Protein AF-A0A7S1D0R0-F1 (afdb_monomer_lite)

Sequence (276 aa):
SAYINHGSGDKTNVVLQWSTKLDSEHESWSNMTVQAILSHPFPGLVMELKAIKDIQPGEEIFLDYGPDWEHAWAHHLKSWETPPQAKKYASAAEWNAMQLEKLLTEEEQEEVPYPENVYLGIIYCHNPEDPTLTTEFKDGRVHYHHEWQPEFEQHHGARRPVYILDRQEGENCTDDDTSSCYYYTVQVDNHQSTRGWEVDYIHPTEVVTLTGVPRSALRFVDSLYTTDMHLPDVFRSEMHVPLDMYPRKWLDMVPLSESLSAYGNDDTRGIHGDEL

Secondary structure (DSSP, 8-state):
---PEE--GGG--EEEEE-SSSTTSHHHHHHS-HHHHHT-SS----EEEEESS---TTPPPEE---HHHHHHHHHHHHH----GGGGT---HHHHHHTT-SSPPPHHHHHHSPPPTTEEEEEE----TT-TT-EEEEETTEEEEEEE--THHHHS-PPEEEEEEEEEEE-TT--TT-GGGSEEEEEEE---TT--TTSTTPPPTTEEEEEEEEEGGG-EEEEPTT-SGGGSTTS-----PPPGGGS-TTTS----HHHHHHHSS------------

Organism: Cyclophora tenuis (NCBI:txid216820)

pLDDT: mean 86.23, std 14.81, range [37.5, 98.44]

Structure (mmCIF, N/CA/C/O backbone):
data_AF-A0A7S1D0R0-F1
#
_entry.id   AF-A0A7S1D0R0-F1
#
loop_
_atom_site.group_PDB
_atom_site.id
_atom_site.type_symbol
_atom_site.label_atom_id
_atom_site.label_alt_id
_atom_site.label_comp_id
_atom_site.label_asym_id
_atom_site.label_entity_id
_atom_site.label_seq_id
_atom_site.pdbx_PDB_ins_code
_atom_site.Cartn_x
_atom_site.Cartn_y
_atom_site.Cartn_z
_atom_site.occupancy
_atom_site.B_iso_or_equiv
_atom_site.auth_seq_id
_atom_site.auth_comp_id
_atom_site.auth_asym_id
_atom_site.auth_atom_id
_atom_site.pdbx_PDB_model_num
ATOM 1 N N . SER A 1 1 ? 4.517 2.451 -11.105 1.00 39.53 1 SER A N 1
ATOM 2 C CA . SER A 1 1 ? 4.717 1.076 -11.587 1.00 39.53 1 SER A CA 1
ATOM 3 C C . SER A 1 1 ? 4.891 1.122 -13.095 1.00 39.53 1 SER A C 1
ATOM 5 O O . SER A 1 1 ? 4.046 1.705 -13.768 1.00 39.53 1 SER A O 1
ATOM 7 N N . ALA A 1 2 ? 6.005 0.599 -13.609 1.00 58.12 2 ALA A N 1
ATOM 8 C CA . ALA A 1 2 ? 6.196 0.390 -15.039 1.00 58.12 2 ALA A CA 1
ATOM 9 C C . ALA A 1 2 ? 5.663 -1.011 -15.375 1.00 58.12 2 ALA A C 1
ATOM 11 O O . ALA A 1 2 ? 6.373 -1.996 -15.232 1.00 58.12 2 ALA A O 1
ATOM 12 N N . TYR A 1 3 ? 4.385 -1.088 -15.749 1.00 81.75 3 TYR A N 1
ATOM 13 C CA . TYR A 1 3 ? 3.652 -2.329 -16.052 1.00 81.75 3 TYR A CA 1
ATOM 14 C C . TYR A 1 3 ? 3.920 -2.873 -17.466 1.00 81.75 3 TYR A C 1
ATOM 16 O O . TYR A 1 3 ? 3.044 -3.484 -18.072 1.00 81.75 3 TYR A O 1
ATOM 24 N N . ILE A 1 4 ? 5.079 -2.574 -18.047 1.00 91.38 4 ILE A N 1
ATOM 25 C CA . ILE A 1 4 ? 5.391 -3.022 -19.406 1.00 91.38 4 ILE A CA 1
ATOM 26 C C . ILE A 1 4 ? 6.012 -4.397 -19.298 1.00 91.38 4 ILE A C 1
ATOM 28 O O . ILE A 1 4 ? 6.797 -4.649 -18.389 1.00 91.38 4 ILE A O 1
ATOM 32 N N . ASN A 1 5 ? 5.627 -5.292 -20.195 1.00 93.56 5 ASN A N 1
ATOM 33 C CA . ASN A 1 5 ? 6.144 -6.645 -20.197 1.00 93.56 5 ASN A CA 1
ATOM 34 C C . ASN A 1 5 ? 7.300 -6.780 -21.180 1.00 93.56 5 ASN A C 1
ATOM 36 O O . ASN A 1 5 ? 7.389 -6.073 -22.191 1.00 93.56 5 ASN A O 1
ATOM 40 N N . HIS A 1 6 ? 8.179 -7.730 -20.872 1.00 93.81 6 HIS A N 1
ATOM 41 C CA . HIS A 1 6 ? 9.221 -8.143 -21.789 1.00 93.81 6 HIS A CA 1
ATOM 42 C C . HIS A 1 6 ? 8.603 -8.765 -23.047 1.00 93.81 6 HIS A C 1
ATOM 44 O O . HIS A 1 6 ? 7.759 -9.661 -22.963 1.00 93.81 6 HIS A O 1
ATOM 50 N N . GLY A 1 7 ? 9.076 -8.351 -24.216 1.00 93.88 7 GLY A N 1
ATOM 51 C CA . GLY A 1 7 ? 8.909 -9.116 -25.442 1.00 93.88 7 GLY A CA 1
ATOM 52 C C . GLY A 1 7 ? 10.099 -8.902 -26.358 1.00 93.88 7 GLY A C 1
ATOM 53 O O . GLY A 1 7 ? 10.516 -7.763 -26.548 1.00 93.88 7 GLY A O 1
ATOM 54 N N . SER A 1 8 ? 10.613 -9.987 -26.929 1.00 91.62 8 SER A N 1
ATOM 55 C CA . SER A 1 8 ? 11.737 -9.985 -27.862 1.00 91.62 8 SER A CA 1
ATOM 56 C C . SER A 1 8 ? 11.306 -10.282 -29.300 1.00 91.62 8 SER A C 1
ATOM 58 O O . SER A 1 8 ? 10.221 -10.823 -29.569 1.00 91.62 8 SER A O 1
ATOM 60 N N . GLY A 1 9 ? 12.165 -9.897 -30.247 1.00 92.62 9 GLY A N 1
ATOM 61 C CA . GLY A 1 9 ? 11.957 -10.115 -31.677 1.00 92.62 9 GLY A CA 1
ATOM 62 C C . GLY A 1 9 ? 10.654 -9.493 -32.183 1.00 92.62 9 GLY A C 1
ATOM 63 O O . GLY A 1 9 ? 10.379 -8.316 -31.963 1.00 92.62 9 GLY A O 1
ATOM 64 N N . ASP A 1 10 ? 9.821 -10.292 -32.851 1.00 93.81 10 ASP A N 1
ATOM 65 C CA . ASP A 1 10 ? 8.582 -9.805 -33.473 1.00 93.81 10 ASP A CA 1
ATOM 66 C C . ASP A 1 10 ? 7.523 -9.338 -32.461 1.00 93.81 10 ASP A C 1
ATOM 68 O O . ASP A 1 10 ? 6.591 -8.617 -32.834 1.00 93.81 10 ASP A O 1
ATOM 72 N N . LYS A 1 11 ? 7.642 -9.724 -31.182 1.00 95.94 11 LYS A N 1
ATOM 73 C CA . LYS A 1 11 ? 6.708 -9.279 -30.139 1.00 95.94 11 LYS A CA 1
ATOM 74 C C . LYS A 1 11 ? 6.954 -7.835 -29.726 1.00 95.94 11 LYS A C 1
ATOM 76 O O . LYS A 1 11 ? 5.987 -7.134 -29.444 1.00 95.94 11 LYS A O 1
ATOM 81 N N . THR A 1 12 ? 8.204 -7.376 -29.744 1.00 96.81 12 THR A N 1
ATOM 82 C CA . THR A 1 12 ? 8.563 -6.006 -29.376 1.00 96.81 12 THR A CA 1
ATOM 83 C C . THR A 1 12 ? 7.821 -5.007 -30.262 1.00 96.81 12 THR A C 1
ATOM 85 O O . THR A 1 12 ? 7.802 -5.125 -31.492 1.00 96.81 12 THR A O 1
ATOM 88 N N . ASN A 1 13 ? 7.170 -4.024 -29.645 1.00 97.62 13 ASN A N 1
ATOM 89 C CA . ASN A 1 13 ? 6.441 -2.977 -30.364 1.00 97.62 13 ASN A CA 1
ATOM 90 C C . ASN A 1 13 ? 6.783 -1.559 -29.899 1.00 97.62 13 ASN A C 1
ATOM 92 O O . ASN A 1 13 ? 6.431 -0.594 -30.583 1.00 97.62 13 ASN A O 1
ATOM 96 N N . VAL A 1 14 ? 7.578 -1.435 -28.835 1.00 96.50 14 VAL A N 1
ATOM 97 C CA . VAL A 1 14 ? 8.170 -0.176 -28.382 1.00 96.50 14 VAL A CA 1
ATOM 98 C C . VAL A 1 14 ? 9.664 -0.321 -28.101 1.00 96.50 14 VAL A C 1
ATOM 100 O O . VAL A 1 14 ? 10.165 -1.413 -27.849 1.00 96.50 14 VAL A O 1
ATOM 103 N N . VAL A 1 15 ? 10.369 0.807 -28.107 1.00 94.56 15 VAL A N 1
ATOM 104 C CA . VAL A 1 15 ? 11.751 0.932 -27.635 1.00 94.56 15 VAL A CA 1
ATOM 105 C C . VAL A 1 15 ? 11.845 2.059 -26.611 1.00 94.56 15 VAL A C 1
ATOM 107 O O . VAL A 1 15 ? 11.085 3.030 -26.682 1.00 94.56 15 VAL A O 1
ATOM 110 N N . LEU A 1 16 ? 12.775 1.941 -25.666 1.00 93.12 16 LEU A N 1
ATOM 111 C CA . LEU A 1 16 ? 13.123 3.021 -24.750 1.00 93.12 16 LEU A CA 1
ATOM 112 C C . LEU A 1 16 ? 14.074 3.999 -25.450 1.00 93.12 16 LEU A C 1
ATOM 114 O O . LEU A 1 16 ? 15.025 3.584 -26.107 1.00 93.12 16 LEU A O 1
ATOM 118 N N . GLN A 1 17 ? 13.839 5.298 -25.311 1.00 91.31 17 GLN A N 1
ATOM 119 C CA . GLN A 1 17 ? 14.749 6.332 -25.802 1.00 91.31 17 GLN A CA 1
ATOM 120 C C . GLN A 1 17 ? 14.750 7.538 -24.865 1.00 91.31 17 GLN A C 1
ATOM 122 O O . GLN A 1 17 ? 13.814 7.734 -24.091 1.00 91.31 17 GLN A O 1
ATOM 127 N N . TRP A 1 18 ? 15.770 8.386 -24.957 1.00 89.50 18 TRP A N 1
ATOM 128 C CA . TRP A 1 18 ? 15.707 9.705 -24.338 1.00 89.50 18 TRP A CA 1
ATOM 129 C C . TRP A 1 18 ? 14.668 10.584 -25.040 1.00 89.50 18 TRP A C 1
ATOM 131 O O . TRP A 1 18 ? 14.581 10.594 -26.270 1.00 89.50 18 TRP A O 1
ATOM 141 N N . SER A 1 19 ? 13.872 11.316 -24.263 1.00 88.06 19 SER A N 1
ATOM 142 C CA . SER A 1 19 ? 12.825 12.175 -24.804 1.00 88.06 19 SER A CA 1
ATOM 143 C C . SER A 1 19 ? 13.422 13.375 -25.528 1.00 88.06 19 SER A C 1
ATOM 145 O O . SER A 1 19 ? 14.212 14.129 -24.967 1.00 88.06 19 SER A O 1
ATOM 147 N N . THR A 1 20 ? 12.969 13.594 -26.761 1.00 82.75 20 THR A N 1
ATOM 148 C CA . THR A 1 20 ? 13.306 14.779 -27.565 1.00 82.75 20 THR A CA 1
ATOM 149 C C . THR A 1 20 ? 12.222 15.856 -27.480 1.00 82.75 20 THR A C 1
ATOM 151 O O . THR A 1 20 ? 12.232 16.807 -28.246 1.00 82.75 20 THR A O 1
ATOM 154 N N . LYS A 1 21 ? 11.192 15.679 -26.640 1.00 76.50 21 LYS A N 1
ATOM 155 C CA . LYS A 1 21 ? 10.030 16.590 -26.589 1.00 76.50 21 LYS A CA 1
ATOM 156 C C . LYS A 1 21 ? 10.114 17.628 -25.483 1.00 76.50 21 LYS A C 1
ATOM 158 O O . LYS A 1 21 ? 9.407 18.629 -25.542 1.00 76.50 21 LYS A O 1
ATOM 163 N N . LEU A 1 22 ? 10.993 17.429 -24.506 1.00 67.75 22 LEU A N 1
ATOM 164 C CA . LEU A 1 22 ? 11.303 18.425 -23.474 1.00 67.75 22 LEU A CA 1
ATOM 165 C C . LEU A 1 22 ? 12.360 19.430 -23.981 1.00 67.75 22 LEU A C 1
ATOM 167 O O . LEU A 1 22 ? 13.214 19.911 -23.239 1.00 67.75 22 LEU A O 1
ATOM 171 N N . ASP A 1 23 ? 12.304 19.710 -25.285 1.00 53.97 23 ASP A N 1
ATOM 172 C CA . ASP A 1 23 ? 13.343 20.346 -26.085 1.00 53.97 23 ASP A CA 1
ATOM 173 C C . ASP A 1 23 ? 13.424 21.859 -25.840 1.00 53.97 23 ASP A C 1
ATOM 175 O O . ASP A 1 23 ? 12.782 22.688 -26.484 1.00 53.97 23 ASP A O 1
ATOM 179 N N . SER A 1 24 ? 14.294 22.201 -24.899 1.00 52.69 24 SER A N 1
ATOM 180 C CA . SER A 1 24 ? 15.306 23.250 -25.085 1.00 52.69 24 SER A CA 1
ATOM 181 C C . SER A 1 24 ? 16.619 22.918 -24.372 1.00 52.69 24 SER A C 1
ATOM 183 O O . SER A 1 24 ? 17.629 23.576 -24.613 1.00 52.69 24 SER A O 1
ATOM 185 N N . GLU A 1 25 ? 16.627 21.898 -23.505 1.00 56.97 25 GLU A N 1
ATOM 186 C CA . GLU A 1 25 ? 17.799 21.543 -22.710 1.00 56.97 25 GLU A CA 1
ATOM 187 C C . GLU A 1 25 ? 18.338 20.123 -22.967 1.00 56.97 25 GLU A C 1
ATOM 189 O O . GLU A 1 25 ? 19.496 19.878 -22.678 1.00 56.97 25 GLU A O 1
ATOM 194 N N . HIS A 1 26 ? 17.623 19.176 -23.584 1.00 58.81 26 HIS A N 1
ATOM 195 C CA . HIS A 1 26 ? 18.132 17.793 -23.687 1.00 58.81 26 HIS A CA 1
ATOM 196 C C . HIS A 1 26 ? 19.504 17.672 -24.400 1.00 58.81 26 HIS A C 1
ATOM 198 O O . HIS A 1 26 ? 20.416 16.984 -23.922 1.00 58.81 26 HIS A O 1
ATOM 204 N N . GLU A 1 27 ? 19.708 18.401 -25.506 1.00 61.34 27 GLU A N 1
ATOM 205 C CA . GLU A 1 27 ? 21.028 18.491 -26.151 1.00 61.34 27 GLU A CA 1
ATOM 206 C C . GLU A 1 27 ? 22.091 19.113 -25.231 1.00 61.34 27 GLU A C 1
ATOM 208 O O . GLU A 1 27 ? 23.254 18.705 -25.274 1.00 61.34 27 GLU A O 1
ATOM 213 N N . SER A 1 28 ? 21.722 20.065 -24.369 1.00 73.50 28 SER A N 1
ATOM 214 C CA . SER A 1 28 ? 22.658 20.647 -23.406 1.00 73.50 28 SER A CA 1
ATOM 215 C C . SER A 1 28 ? 23.012 19.644 -22.303 1.00 73.50 28 SER A C 1
ATOM 217 O O . SER A 1 28 ? 24.193 19.499 -21.993 1.00 73.50 28 SER A O 1
ATOM 219 N N . TRP A 1 29 ? 22.045 18.864 -21.806 1.00 83.06 29 TRP A N 1
ATOM 220 C CA . TRP A 1 29 ? 22.243 17.867 -20.747 1.00 83.06 29 TRP A CA 1
ATOM 221 C C . TRP A 1 29 ? 23.094 16.684 -21.210 1.00 83.06 29 TRP A C 1
ATOM 223 O O . TRP A 1 29 ? 24.064 16.333 -20.542 1.00 83.06 29 TRP A O 1
ATOM 233 N N . SER A 1 30 ? 22.821 16.122 -22.394 1.00 81.94 30 SER A N 1
ATOM 234 C CA . SER A 1 30 ? 23.640 15.051 -23.000 1.00 81.94 30 SER A CA 1
ATOM 235 C C . SER A 1 30 ? 25.118 15.439 -23.187 1.00 81.94 30 SER A C 1
ATOM 237 O O . SER A 1 30 ? 26.005 14.585 -23.251 1.00 81.94 30 SER A O 1
ATOM 239 N N . ASN A 1 31 ? 25.401 16.744 -23.233 1.00 85.06 31 ASN A N 1
ATOM 240 C CA . ASN A 1 31 ? 26.739 17.303 -23.364 1.00 85.06 31 ASN A CA 1
ATOM 241 C C . ASN A 1 31 ? 27.428 17.634 -22.034 1.00 85.06 31 ASN A C 1
ATOM 243 O O . ASN A 1 31 ? 28.648 17.862 -22.046 1.00 85.06 31 ASN A O 1
ATOM 247 N N . MET A 1 32 ? 26.683 17.657 -20.927 1.00 87.62 32 MET A N 1
ATOM 248 C CA . MET A 1 32 ? 27.191 17.879 -19.575 1.00 87.62 32 MET A CA 1
ATOM 249 C C . MET A 1 32 ? 27.925 16.646 -19.041 1.00 87.62 32 MET A C 1
ATOM 251 O O . MET A 1 32 ? 27.717 15.518 -19.487 1.00 87.62 32 MET A O 1
ATOM 255 N N . THR A 1 33 ? 28.799 16.864 -18.060 1.00 87.06 33 THR A N 1
ATOM 256 C CA . THR A 1 33 ? 29.375 15.781 -17.256 1.00 87.06 33 THR A CA 1
ATOM 257 C C . THR A 1 33 ? 28.355 15.288 -16.229 1.00 87.06 33 THR A C 1
ATOM 259 O O . THR A 1 33 ? 27.465 16.040 -15.829 1.00 87.06 33 THR A O 1
ATOM 262 N N . VAL A 1 34 ? 28.524 14.059 -15.732 1.00 85.81 34 VAL A N 1
ATOM 263 C CA . VAL A 1 34 ? 27.676 13.501 -14.662 1.00 85.81 34 VAL A CA 1
ATOM 264 C C . VAL A 1 34 ? 27.631 14.434 -13.443 1.00 85.81 34 VAL A C 1
ATOM 266 O O . VAL A 1 34 ? 26.557 14.725 -12.928 1.00 85.81 34 VAL A O 1
ATOM 269 N N . GLN A 1 35 ? 28.774 15.001 -13.036 1.00 86.62 35 GLN A N 1
ATOM 270 C CA . GLN A 1 35 ? 28.838 15.941 -11.910 1.00 86.62 35 GLN A CA 1
ATOM 271 C C . GLN A 1 35 ? 27.995 17.204 -12.136 1.00 86.62 35 GLN A C 1
ATOM 273 O O . GLN A 1 35 ? 27.352 17.692 -11.206 1.00 86.62 35 GLN A O 1
ATOM 278 N N . ALA A 1 36 ? 28.000 17.743 -13.358 1.00 87.50 36 ALA A N 1
ATOM 279 C CA . ALA A 1 36 ? 27.196 18.909 -13.695 1.00 87.50 36 ALA A CA 1
ATOM 280 C C . ALA A 1 36 ? 25.701 18.569 -13.642 1.00 87.50 36 ALA A C 1
ATOM 282 O O . ALA A 1 36 ? 24.949 19.317 -13.027 1.00 87.50 36 ALA A O 1
ATOM 283 N N . ILE A 1 37 ? 25.291 17.417 -14.183 1.00 86.56 37 ILE A N 1
ATOM 284 C CA . ILE A 1 37 ? 23.904 16.920 -14.130 1.00 86.56 37 ILE A CA 1
ATOM 285 C C . ILE A 1 37 ? 23.433 16.769 -12.679 1.00 86.56 37 ILE A C 1
ATOM 287 O O . ILE A 1 37 ? 22.391 17.304 -12.319 1.00 86.56 37 ILE A O 1
ATOM 291 N N . LEU A 1 38 ? 24.229 16.123 -11.820 1.00 85.25 38 LEU A N 1
ATOM 292 C CA . LEU A 1 38 ? 23.898 15.919 -10.401 1.00 85.25 38 LEU A CA 1
ATOM 293 C C . LEU A 1 38 ? 23.827 17.222 -9.590 1.00 85.25 38 LEU A C 1
ATOM 295 O O . LEU A 1 38 ? 23.245 17.242 -8.509 1.00 85.25 38 LEU A O 1
ATOM 299 N N . SER A 1 39 ? 24.427 18.300 -10.096 1.00 88.00 39 SER A N 1
ATOM 300 C CA . SER A 1 39 ? 24.409 19.617 -9.455 1.00 88.00 39 SER A CA 1
ATOM 301 C C . SER A 1 39 ? 23.249 20.498 -9.939 1.00 88.00 39 SER A C 1
ATOM 303 O O . SER A 1 39 ? 23.099 21.617 -9.444 1.00 88.00 39 SER A O 1
ATOM 305 N N . HIS A 1 40 ? 22.436 20.034 -10.898 1.00 85.25 40 HIS A N 1
ATOM 306 C CA . HIS A 1 40 ? 21.251 20.771 -11.336 1.00 85.25 40 HIS A CA 1
ATOM 307 C C . HIS A 1 40 ? 20.110 20.624 -10.317 1.00 85.25 40 HIS A C 1
ATOM 309 O O . HIS A 1 40 ? 19.845 19.522 -9.837 1.00 85.25 40 HIS A O 1
ATOM 315 N N . PRO A 1 41 ? 19.396 21.717 -9.989 1.00 85.31 41 PRO A N 1
ATOM 316 C CA . PRO A 1 41 ? 18.359 21.696 -8.959 1.00 85.31 41 PRO A CA 1
ATOM 317 C C . PRO A 1 41 ? 17.024 21.087 -9.422 1.00 85.31 41 PRO A C 1
ATOM 319 O O . PRO A 1 41 ? 16.108 20.953 -8.614 1.00 85.31 41 PRO A O 1
ATOM 322 N N . PHE A 1 42 ? 16.885 20.742 -10.703 1.00 82.50 42 PHE A N 1
ATOM 323 C CA . PHE A 1 42 ? 15.664 20.191 -11.295 1.00 82.50 42 PHE A CA 1
ATOM 324 C C . PHE A 1 42 ? 15.987 19.012 -12.223 1.00 82.50 42 PHE A C 1
ATOM 326 O O . PHE A 1 42 ? 17.090 18.957 -12.756 1.00 82.50 42 PHE A O 1
ATOM 333 N N . PRO A 1 43 ? 15.056 18.065 -12.434 1.00 79.06 43 PRO A N 1
ATOM 334 C CA . PRO A 1 43 ? 15.244 16.977 -13.390 1.00 79.06 43 PRO A CA 1
ATOM 335 C C . PRO A 1 43 ? 15.144 17.491 -14.834 1.00 79.06 43 PRO A C 1
ATOM 337 O O . PRO A 1 43 ? 14.197 18.198 -15.170 1.00 79.06 43 PRO A O 1
ATOM 340 N N . GLY A 1 44 ? 16.092 17.106 -15.693 1.00 79.44 44 GLY A N 1
ATOM 341 C CA . GLY A 1 44 ? 16.092 17.471 -17.121 1.00 79.44 44 GLY A CA 1
ATOM 342 C C . GLY A 1 44 ? 16.206 16.296 -18.096 1.00 79.44 44 GLY A C 1
ATOM 343 O O . GLY A 1 44 ? 16.117 16.489 -19.305 1.00 79.44 44 GLY A O 1
ATOM 344 N N . LEU A 1 45 ? 16.375 15.072 -17.590 1.00 85.12 45 LEU A N 1
ATOM 345 C CA . LEU A 1 45 ? 16.441 13.855 -18.396 1.00 85.12 45 LEU A CA 1
ATOM 346 C C . LEU A 1 45 ? 15.179 13.028 -18.186 1.00 85.12 45 LEU A C 1
ATOM 348 O O . LEU A 1 45 ? 14.823 12.697 -17.056 1.00 85.12 45 LEU A O 1
ATOM 352 N N . VAL A 1 46 ? 14.522 12.675 -19.285 1.00 87.75 46 VAL A N 1
ATOM 353 C CA . VAL A 1 46 ? 13.332 11.824 -19.280 1.00 87.75 46 VAL A CA 1
ATOM 354 C C . VAL A 1 46 ? 13.512 10.757 -20.340 1.00 87.75 46 VAL A C 1
ATOM 356 O O . VAL A 1 46 ? 13.871 11.064 -21.474 1.00 87.75 46 VAL A O 1
ATOM 359 N N . MET A 1 47 ? 13.259 9.505 -19.972 1.00 88.88 47 MET A N 1
ATOM 360 C CA . MET A 1 47 ? 13.128 8.422 -20.938 1.00 88.88 47 MET A CA 1
ATOM 361 C C . MET A 1 47 ? 11.664 8.285 -21.343 1.00 88.88 47 MET A C 1
ATOM 363 O O . MET A 1 47 ? 10.762 8.419 -20.516 1.00 88.88 47 MET A O 1
ATOM 367 N N . GLU A 1 48 ? 11.430 8.010 -22.617 1.00 91.56 48 GLU A N 1
ATOM 368 C CA . GLU A 1 48 ? 10.111 7.758 -23.174 1.00 91.56 48 GLU A CA 1
ATOM 369 C C . GLU A 1 48 ? 10.097 6.449 -23.957 1.00 91.56 48 GLU A C 1
ATOM 371 O O . GLU A 1 48 ? 11.128 5.953 -24.416 1.00 91.56 48 GLU A O 1
ATOM 376 N N . LEU A 1 49 ? 8.898 5.905 -24.125 1.00 93.94 49 LEU A N 1
ATOM 377 C CA . LEU A 1 49 ? 8.667 4.747 -24.970 1.00 93.94 49 LEU A CA 1
ATOM 378 C C . LEU A 1 49 ? 8.215 5.238 -26.330 1.00 93.94 49 LEU A C 1
ATOM 380 O O . LEU A 1 49 ? 7.245 5.991 -26.446 1.00 93.94 49 LEU A O 1
ATOM 384 N N . LYS A 1 50 ? 8.909 4.784 -27.362 1.00 94.94 50 LYS A N 1
ATOM 385 C CA . LYS A 1 50 ? 8.583 5.091 -28.744 1.00 94.94 50 LYS A CA 1
ATOM 386 C C . LYS A 1 50 ? 8.103 3.827 -29.431 1.00 94.94 50 LYS A C 1
ATOM 388 O O . LYS A 1 50 ? 8.820 2.831 -29.460 1.00 94.94 50 LYS A O 1
ATOM 393 N N . ALA A 1 51 ? 6.911 3.887 -30.014 1.00 97.25 51 ALA A N 1
ATOM 394 C CA . ALA A 1 51 ? 6.418 2.825 -30.877 1.00 97.25 51 ALA A CA 1
ATOM 395 C C . ALA A 1 51 ? 7.354 2.646 -32.084 1.00 97.25 51 ALA A C 1
ATOM 397 O O . ALA A 1 51 ? 7.736 3.622 -32.735 1.00 97.25 51 ALA A O 1
ATOM 398 N N . ILE A 1 52 ? 7.725 1.399 -32.370 1.00 97.00 52 ILE A N 1
ATOM 399 C CA . ILE A 1 52 ? 8.551 1.028 -33.534 1.00 97.00 52 ILE A CA 1
ATOM 400 C C . ILE A 1 52 ? 7.716 0.433 -34.678 1.00 97.00 52 ILE A C 1
ATOM 402 O O . ILE A 1 52 ? 8.235 0.201 -35.767 1.00 97.00 52 ILE A O 1
ATOM 406 N N . LYS A 1 53 ? 6.418 0.223 -34.437 1.00 96.62 53 LYS A N 1
ATOM 407 C CA . LYS A 1 53 ? 5.392 -0.184 -35.404 1.00 96.62 53 LYS A CA 1
ATOM 408 C C . LYS A 1 53 ? 4.029 0.374 -34.978 1.00 96.62 53 LYS A C 1
ATOM 410 O O . LYS A 1 53 ? 3.898 0.867 -33.859 1.00 96.62 53 LYS A O 1
ATOM 415 N N . ASP A 1 54 ? 3.035 0.309 -35.859 1.00 97.69 54 ASP A N 1
ATOM 416 C CA . ASP A 1 54 ? 1.664 0.713 -35.530 1.00 97.69 54 ASP A CA 1
ATOM 417 C C . ASP A 1 54 ? 1.080 -0.225 -34.464 1.00 97.69 54 ASP A C 1
ATOM 419 O O . ASP A 1 54 ? 1.091 -1.441 -34.646 1.00 97.69 54 ASP A O 1
ATOM 423 N N . ILE A 1 55 ? 0.563 0.345 -33.374 1.00 97.50 55 ILE A N 1
ATOM 424 C CA . ILE A 1 55 ? -0.038 -0.387 -32.249 1.00 97.50 55 ILE A CA 1
ATOM 425 C C . ILE A 1 55 ? -1.547 -0.154 -32.284 1.00 97.50 55 ILE A C 1
ATOM 427 O O . ILE A 1 55 ? -2.001 0.994 -32.300 1.00 97.50 55 ILE A O 1
ATOM 431 N N . GLN A 1 56 ? -2.333 -1.229 -32.319 1.00 97.81 56 GLN A N 1
ATOM 432 C CA . GLN A 1 56 ? -3.792 -1.122 -32.380 1.00 97.81 56 GLN A CA 1
ATOM 433 C C . GLN A 1 56 ? -4.416 -0.893 -30.991 1.00 97.81 56 GLN A C 1
ATOM 435 O O . GLN A 1 56 ? -3.841 -1.284 -29.974 1.00 97.81 56 GLN A O 1
ATOM 440 N N . PRO A 1 57 ? -5.621 -0.296 -30.902 1.00 97.38 57 PRO A N 1
ATOM 441 C CA . PRO A 1 57 ? -6.338 -0.191 -29.634 1.00 97.38 57 PRO A CA 1
ATOM 442 C C . PRO A 1 57 ? -6.551 -1.566 -28.983 1.00 97.38 57 PRO A C 1
ATOM 444 O O . PRO A 1 57 ? -7.105 -2.472 -29.603 1.00 97.38 57 PRO A O 1
ATOM 447 N N . GLY A 1 58 ? -6.128 -1.703 -27.725 1.00 96.44 58 GLY A N 1
ATOM 448 C CA . GLY A 1 58 ? -6.200 -2.958 -26.969 1.00 96.44 58 GLY A CA 1
ATOM 449 C C . GLY A 1 58 ? -5.022 -3.915 -27.188 1.00 96.44 58 GLY A C 1
ATOM 450 O O . GLY A 1 58 ? -4.973 -4.945 -26.521 1.00 96.44 58 GLY A O 1
ATOM 451 N N . GLU A 1 59 ? -4.076 -3.594 -28.076 1.00 96.69 59 GLU A N 1
ATOM 452 C CA . GLU A 1 59 ? -2.819 -4.338 -28.198 1.00 96.69 59 GLU A CA 1
ATOM 453 C C . GLU A 1 59 ? -1.918 -4.075 -26.980 1.00 96.69 59 GLU A C 1
ATOM 455 O O . GLU A 1 59 ? -1.803 -2.945 -26.499 1.00 96.69 59 GLU A O 1
ATOM 460 N N . GLU A 1 60 ? -1.282 -5.130 -26.473 1.00 95.88 60 GLU A N 1
ATOM 461 C CA . GLU A 1 60 ? -0.339 -5.040 -25.359 1.00 95.88 60 GLU A CA 1
ATOM 462 C C . GLU A 1 60 ? 0.995 -4.426 -25.807 1.00 95.88 60 GLU A C 1
ATOM 464 O O . GLU A 1 60 ? 1.473 -4.670 -26.915 1.00 95.88 60 GLU A O 1
ATOM 469 N N . ILE A 1 61 ? 1.610 -3.627 -24.936 1.00 96.62 61 ILE A N 1
ATOM 470 C CA . ILE A 1 61 ? 2.896 -2.978 -25.193 1.00 96.62 61 ILE A CA 1
ATOM 471 C C . ILE A 1 61 ? 4.028 -3.873 -24.679 1.00 96.62 61 ILE A C 1
ATOM 473 O O . ILE A 1 61 ? 4.076 -4.189 -23.490 1.00 96.62 61 ILE A O 1
ATOM 477 N N . PHE A 1 62 ? 4.966 -4.215 -25.562 1.00 96.62 62 PHE A N 1
ATOM 478 C CA . PHE A 1 62 ? 6.131 -5.045 -25.270 1.00 96.62 62 PHE A CA 1
ATOM 479 C C . PHE A 1 62 ? 7.431 -4.294 -25.539 1.00 96.62 62 PHE A C 1
ATOM 481 O O . PHE A 1 62 ? 7.665 -3.805 -26.653 1.00 96.62 62 PHE A O 1
ATOM 488 N N . LEU A 1 63 ? 8.295 -4.276 -24.527 1.00 95.50 63 LEU A N 1
ATOM 489 C CA . LEU A 1 63 ? 9.653 -3.747 -24.592 1.00 95.50 63 LEU A CA 1
ATOM 490 C C . LEU A 1 63 ? 10.647 -4.911 -24.532 1.00 95.50 63 LEU A C 1
ATOM 492 O O . LEU A 1 63 ? 10.492 -5.826 -23.726 1.00 95.50 63 LEU A O 1
ATOM 496 N N . ASP A 1 64 ? 11.678 -4.882 -25.369 1.00 94.75 64 ASP A N 1
ATOM 497 C CA . ASP A 1 64 ? 12.768 -5.849 -25.262 1.00 94.75 64 ASP A CA 1
ATOM 498 C C . ASP A 1 64 ? 13.677 -5.464 -24.085 1.00 94.75 64 ASP A C 1
ATOM 500 O O . ASP A 1 64 ? 14.147 -4.329 -24.006 1.00 94.75 64 ASP A O 1
ATOM 504 N N . TYR A 1 65 ? 13.892 -6.397 -23.156 1.00 94.31 65 TYR A N 1
ATOM 505 C CA . TYR A 1 65 ? 14.718 -6.180 -21.957 1.00 94.31 65 TYR A CA 1
ATOM 506 C C . TYR A 1 65 ? 16.172 -6.605 -22.172 1.00 94.31 65 TYR A C 1
ATOM 508 O O . TYR A 1 65 ? 17.021 -6.357 -21.315 1.00 94.31 65 TYR A O 1
ATOM 516 N N . GLY A 1 66 ? 16.454 -7.210 -23.327 1.00 93.25 66 GLY A N 1
ATOM 517 C CA . GLY A 1 66 ? 17.763 -7.683 -23.725 1.00 93.25 66 GLY A CA 1
ATOM 518 C C . GLY A 1 66 ? 17.995 -9.171 -23.437 1.00 93.25 66 GLY A C 1
ATOM 519 O O . GLY A 1 66 ? 17.306 -9.787 -22.619 1.00 93.25 66 GLY A O 1
ATOM 520 N N . PRO A 1 67 ? 19.013 -9.756 -24.091 1.00 92.56 67 PRO A N 1
ATOM 521 C CA . PRO A 1 67 ? 19.312 -11.185 -24.005 1.00 92.56 67 PRO A CA 1
ATOM 522 C C . PRO A 1 67 ? 19.769 -11.627 -22.609 1.00 92.56 67 PRO A C 1
ATOM 524 O O . PRO A 1 67 ? 19.542 -12.770 -22.221 1.00 92.56 67 PRO A O 1
ATOM 527 N N . ASP A 1 68 ? 20.391 -10.742 -21.827 1.00 92.06 68 ASP A N 1
ATOM 528 C CA . ASP A 1 68 ? 20.831 -11.072 -20.466 1.00 92.06 68 ASP A CA 1
ATOM 529 C C . ASP A 1 68 ? 19.639 -11.331 -19.539 1.00 92.06 68 ASP A C 1
ATOM 531 O O . ASP A 1 68 ? 19.660 -12.281 -18.753 1.00 92.06 68 ASP A O 1
ATOM 535 N N . TRP A 1 69 ? 18.561 -10.553 -19.696 1.00 93.94 69 TRP A N 1
ATOM 536 C CA . TRP A 1 69 ? 17.302 -10.784 -18.994 1.00 93.94 69 TRP A CA 1
ATOM 537 C C . TRP A 1 69 ? 16.678 -12.122 -19.411 1.00 93.94 69 TRP A C 1
ATOM 539 O O . TRP A 1 69 ? 16.273 -12.901 -18.549 1.00 93.94 69 TRP A O 1
ATOM 549 N N . GLU A 1 70 ? 16.650 -12.438 -20.714 1.00 94.31 70 GLU A N 1
ATOM 550 C CA . GLU A 1 70 ? 16.132 -13.721 -21.220 1.00 94.31 70 GLU A CA 1
ATOM 551 C C . GLU A 1 70 ? 16.916 -14.914 -20.663 1.00 94.31 70 GLU A C 1
ATOM 553 O O . GLU A 1 70 ? 16.326 -15.911 -20.235 1.00 94.31 70 GLU A O 1
ATOM 558 N N . HIS A 1 71 ? 18.247 -14.815 -20.629 1.00 94.88 71 HIS A N 1
ATOM 559 C CA . HIS A 1 71 ? 19.107 -15.836 -20.041 1.00 94.88 71 HIS A CA 1
ATOM 560 C C . HIS A 1 71 ? 18.863 -15.985 -18.539 1.00 94.88 71 HIS A C 1
ATOM 562 O O . HIS A 1 71 ? 18.726 -17.114 -18.058 1.00 94.88 71 HIS A O 1
ATOM 568 N N . ALA A 1 72 ? 18.769 -14.874 -17.803 1.00 95.00 72 ALA A N 1
ATOM 569 C CA . ALA A 1 72 ? 18.476 -14.882 -16.375 1.00 95.00 72 ALA A CA 1
ATOM 570 C C . ALA A 1 72 ? 17.104 -15.510 -16.094 1.00 95.00 72 ALA A C 1
ATOM 572 O O . ALA A 1 72 ? 16.983 -16.341 -15.194 1.00 95.00 72 ALA A O 1
ATOM 573 N N . TRP A 1 73 ? 16.088 -15.178 -16.893 1.00 95.00 73 TRP A N 1
ATOM 574 C CA . TRP A 1 73 ? 14.750 -15.754 -16.786 1.00 95.00 73 TRP A CA 1
ATOM 575 C C . TRP A 1 73 ? 14.752 -17.255 -17.086 1.00 95.00 73 TRP A C 1
ATOM 577 O O . TRP A 1 73 ? 14.217 -18.051 -16.315 1.00 95.00 73 TRP A O 1
ATOM 587 N N . ALA A 1 74 ? 15.419 -17.677 -18.162 1.00 95.75 74 ALA A N 1
ATOM 588 C CA . ALA A 1 74 ? 15.545 -19.087 -18.514 1.00 95.75 74 ALA A CA 1
ATOM 589 C C . ALA A 1 74 ? 16.320 -19.891 -17.456 1.00 95.75 74 ALA A C 1
ATOM 591 O O . ALA A 1 74 ? 16.002 -21.057 -17.217 1.00 95.75 74 ALA A O 1
ATOM 592 N N . HIS A 1 75 ? 17.336 -19.291 -16.830 1.00 95.69 75 HIS A N 1
ATOM 593 C CA . HIS A 1 75 ? 18.043 -19.888 -15.700 1.00 95.69 75 HIS A CA 1
ATOM 594 C C . HIS A 1 75 ? 17.119 -20.006 -14.485 1.00 95.69 75 HIS A C 1
ATOM 596 O O . HIS A 1 75 ? 16.986 -21.094 -13.931 1.00 95.69 75 HIS A O 1
ATOM 602 N N . HIS A 1 76 ? 16.425 -18.921 -14.133 1.00 93.94 76 HIS A N 1
ATOM 603 C CA . HIS A 1 76 ? 15.470 -18.891 -13.033 1.00 93.94 76 HIS A CA 1
ATOM 604 C C . HIS A 1 76 ? 14.406 -19.982 -13.180 1.00 93.94 76 HIS A C 1
ATOM 606 O O . HIS A 1 76 ? 14.245 -20.781 -12.271 1.00 93.94 76 HIS A O 1
ATOM 612 N N . LEU A 1 77 ? 13.766 -20.117 -14.346 1.00 94.19 77 LEU A N 1
ATOM 613 C CA . LEU A 1 77 ? 12.772 -21.170 -14.597 1.00 94.19 77 LEU A CA 1
ATOM 614 C C . LEU A 1 77 ? 13.306 -22.597 -14.387 1.00 94.19 77 LEU A C 1
ATOM 616 O O . LEU A 1 77 ? 12.533 -23.493 -14.058 1.00 94.19 77 LEU A O 1
ATOM 620 N N . LYS A 1 78 ? 14.606 -22.828 -14.600 1.00 95.62 78 LYS A N 1
ATOM 621 C CA . LYS A 1 78 ? 15.233 -24.144 -14.396 1.00 95.62 78 LYS A CA 1
ATOM 622 C C . LYS A 1 78 ? 15.584 -24.411 -12.937 1.00 95.62 78 LYS A C 1
ATOM 624 O O . LYS A 1 78 ? 15.578 -25.570 -12.536 1.00 95.62 78 LYS A O 1
ATOM 629 N N . SER A 1 79 ? 15.943 -23.373 -12.184 1.00 92.00 79 SER A N 1
ATOM 630 C CA . SER A 1 79 ? 16.411 -23.486 -10.800 1.00 92.00 79 SER A CA 1
ATOM 631 C C . SER A 1 79 ? 15.362 -23.094 -9.759 1.00 92.00 79 SER A C 1
ATOM 633 O O . SER A 1 79 ? 15.653 -23.160 -8.570 1.00 92.00 79 SER A O 1
ATOM 635 N N . TRP A 1 80 ? 14.188 -22.618 -10.178 1.00 92.00 80 TRP A N 1
ATOM 636 C CA . TRP A 1 80 ? 13.178 -22.109 -9.260 1.00 92.00 80 TRP A CA 1
ATOM 637 C C . TRP A 1 80 ? 12.487 -23.243 -8.510 1.00 92.00 80 TRP A C 1
ATOM 639 O O . TRP A 1 80 ? 11.908 -24.156 -9.101 1.00 92.00 80 TRP A O 1
ATOM 649 N N . GLU A 1 81 ? 12.495 -23.123 -7.189 1.00 89.81 81 GLU A N 1
ATOM 650 C CA . GLU A 1 81 ? 11.719 -23.942 -6.273 1.00 89.81 81 GLU A CA 1
ATOM 651 C C . GLU A 1 81 ? 10.838 -23.017 -5.439 1.00 89.81 81 GLU A C 1
ATOM 653 O O . GLU A 1 81 ? 11.261 -21.924 -5.065 1.00 89.81 81 GLU A O 1
ATOM 658 N N . THR A 1 82 ? 9.606 -23.439 -5.140 1.00 86.38 82 THR A N 1
ATOM 659 C CA . THR A 1 82 ? 8.705 -22.637 -4.308 1.00 86.38 82 THR A CA 1
ATOM 660 C C . THR A 1 82 ? 9.317 -22.455 -2.921 1.00 86.38 82 THR A C 1
ATOM 662 O O . THR A 1 82 ? 9.429 -23.440 -2.179 1.00 86.38 82 THR A O 1
ATOM 665 N N . PRO A 1 83 ? 9.659 -21.221 -2.524 1.00 85.19 83 PRO A N 1
ATOM 666 C CA . PRO A 1 83 ? 10.326 -21.021 -1.255 1.00 85.19 83 PRO A CA 1
ATOM 667 C C . PRO A 1 83 ? 9.401 -21.375 -0.088 1.00 85.19 83 PRO A C 1
ATOM 669 O O . PRO A 1 83 ? 8.193 -21.125 -0.173 1.00 85.19 83 PRO A O 1
ATOM 672 N N . PRO A 1 84 ? 9.911 -21.914 1.033 1.00 86.62 84 PRO A N 1
ATOM 673 C CA . PRO A 1 84 ? 9.077 -22.237 2.191 1.00 86.62 84 PRO A CA 1
ATOM 674 C C . PRO A 1 84 ? 8.226 -21.052 2.670 1.00 86.62 84 PRO A C 1
ATOM 676 O O . PRO A 1 84 ? 7.065 -21.232 3.033 1.00 86.62 84 PRO A O 1
ATOM 679 N N . GLN A 1 85 ? 8.776 -19.837 2.608 1.00 84.31 85 GLN A N 1
ATOM 680 C CA . GLN A 1 85 ? 8.095 -18.589 2.946 1.00 84.31 85 GLN A CA 1
ATOM 681 C C . GLN A 1 85 ? 6.965 -18.226 1.976 1.00 84.31 85 GLN A C 1
ATOM 683 O O . GLN A 1 85 ? 5.978 -17.638 2.405 1.00 84.31 85 GLN A O 1
ATOM 688 N N . ALA A 1 86 ? 7.041 -18.630 0.704 1.00 87.44 86 ALA A N 1
ATOM 689 C CA . ALA A 1 86 ? 5.976 -18.368 -0.264 1.00 87.44 86 ALA A CA 1
ATOM 690 C C . ALA A 1 86 ? 4.681 -19.113 0.092 1.00 87.44 86 ALA A C 1
ATOM 692 O O . ALA A 1 86 ? 3.599 -18.650 -0.237 1.00 87.44 86 ALA A O 1
ATOM 693 N N . LYS A 1 87 ? 4.766 -20.225 0.838 1.00 87.38 87 LYS A N 1
ATOM 694 C CA . LYS A 1 87 ? 3.581 -20.927 1.363 1.00 87.38 87 LYS A CA 1
ATOM 695 C C . LYS A 1 87 ? 2.867 -20.164 2.480 1.00 87.38 87 LYS A C 1
ATOM 697 O O . LYS A 1 87 ? 1.720 -20.477 2.776 1.00 87.38 87 LYS A O 1
ATOM 702 N N . LYS A 1 88 ? 3.563 -19.230 3.134 1.00 90.00 88 LYS A N 1
ATOM 703 C CA . LYS A 1 88 ? 3.007 -18.359 4.179 1.00 90.00 88 LYS A CA 1
ATOM 704 C C . LYS A 1 88 ? 2.539 -17.015 3.629 1.00 90.00 88 LYS A C 1
ATOM 706 O O . LYS A 1 88 ? 1.844 -16.296 4.334 1.00 90.00 88 LYS A O 1
ATOM 711 N N . TYR A 1 89 ? 2.953 -16.674 2.410 1.00 93.56 89 TYR A N 1
ATOM 712 C CA . TYR A 1 89 ? 2.551 -15.443 1.758 1.00 93.56 89 TYR A CA 1
ATOM 713 C C . TYR A 1 89 ? 1.063 -15.484 1.411 1.00 93.56 89 TYR A C 1
ATOM 715 O O . TYR A 1 89 ? 0.551 -16.486 0.913 1.00 93.56 89 TYR A O 1
ATOM 723 N N . ALA A 1 90 ? 0.397 -14.363 1.647 1.00 95.06 90 ALA A N 1
ATOM 724 C CA . ALA A 1 90 ? -0.992 -14.141 1.305 1.00 95.06 90 ALA A CA 1
ATOM 725 C C . ALA A 1 90 ? -1.156 -12.781 0.632 1.00 95.06 90 ALA A C 1
ATOM 727 O O . ALA A 1 90 ? -0.798 -11.764 1.215 1.00 95.06 90 ALA A O 1
ATOM 728 N N . SER A 1 91 ? -1.737 -12.716 -0.563 1.00 95.62 91 SER A N 1
ATOM 729 C CA . SER A 1 91 ? -1.983 -11.414 -1.182 1.00 95.62 91 SER A CA 1
ATOM 730 C C . SER A 1 91 ? -3.146 -10.697 -0.502 1.00 95.62 91 SER A C 1
ATOM 732 O O . SER A 1 91 ? -4.254 -11.235 -0.420 1.00 95.62 91 SER A O 1
ATOM 734 N N . ALA A 1 92 ? -2.952 -9.439 -0.101 1.00 96.50 92 ALA A N 1
ATOM 735 C CA . ALA A 1 92 ? -4.063 -8.617 0.370 1.00 96.50 92 ALA A CA 1
ATOM 736 C C . ALA A 1 92 ? -5.182 -8.484 -0.681 1.00 96.50 92 ALA A C 1
ATOM 738 O O . ALA A 1 92 ? -6.361 -8.403 -0.330 1.00 96.50 92 ALA A O 1
ATOM 739 N N . ALA A 1 93 ? -4.844 -8.483 -1.976 1.00 95.56 93 ALA A N 1
ATOM 740 C CA . ALA A 1 93 ? -5.829 -8.433 -3.056 1.00 95.56 93 ALA A CA 1
ATOM 741 C C . ALA A 1 93 ? -6.701 -9.698 -3.094 1.00 95.56 93 ALA A C 1
ATOM 743 O O . ALA A 1 93 ? -7.924 -9.589 -3.186 1.00 95.56 93 ALA A O 1
ATOM 744 N N . GLU A 1 94 ? -6.094 -10.879 -2.954 1.00 95.19 94 GLU A N 1
ATOM 745 C CA . GLU A 1 94 ? -6.818 -12.155 -2.882 1.00 95.19 94 GLU A CA 1
ATOM 746 C C . GLU A 1 94 ? -7.720 -12.210 -1.645 1.00 95.19 94 GLU A C 1
ATOM 748 O O . GLU A 1 94 ? -8.896 -12.548 -1.758 1.00 95.19 94 GLU A O 1
ATOM 753 N N . TRP A 1 95 ? -7.219 -11.784 -0.482 1.00 95.31 95 TRP A N 1
ATOM 754 C CA . TRP A 1 95 ? -8.000 -11.729 0.760 1.00 95.31 95 TRP A CA 1
ATOM 755 C C . TRP A 1 95 ? -9.189 -10.767 0.684 1.00 95.31 95 TRP A C 1
ATOM 757 O O . TRP A 1 95 ? -10.267 -11.054 1.205 1.00 95.31 95 TRP A O 1
ATOM 767 N N . ASN A 1 96 ? -9.032 -9.635 -0.003 1.00 94.88 96 ASN A N 1
ATOM 768 C CA . ASN A 1 96 ? -10.150 -8.736 -0.279 1.00 94.88 96 ASN A CA 1
ATOM 769 C C . ASN A 1 96 ? -11.157 -9.351 -1.272 1.00 94.88 96 ASN A C 1
ATOM 771 O O . ASN A 1 96 ? -12.358 -9.123 -1.129 1.00 94.88 96 ASN A O 1
ATOM 775 N N . ALA A 1 97 ? -10.693 -10.139 -2.247 1.00 93.81 97 ALA A N 1
ATOM 776 C CA . ALA A 1 97 ? -11.542 -10.807 -3.236 1.00 93.81 97 ALA A CA 1
ATOM 777 C C . ALA A 1 97 ? -12.323 -12.004 -2.669 1.00 93.81 97 ALA A C 1
ATOM 779 O O . ALA A 1 97 ? -13.391 -12.319 -3.184 1.00 93.81 97 ALA A O 1
ATOM 780 N N . MET A 1 98 ? -11.839 -12.636 -1.592 1.00 90.69 98 MET A N 1
ATOM 781 C CA . MET A 1 98 ? -12.555 -13.716 -0.896 1.00 90.69 98 MET A CA 1
ATOM 782 C C . MET A 1 98 ? -13.891 -13.270 -0.289 1.00 90.69 98 MET A C 1
ATOM 784 O O . MET A 1 98 ? -14.685 -14.130 0.076 1.00 90.69 98 MET A O 1
ATOM 788 N N . GLN A 1 99 ? -14.133 -11.956 -0.164 1.00 82.50 99 GLN A N 1
ATOM 789 C CA . GLN A 1 99 ? -15.362 -11.391 0.403 1.00 82.50 99 GLN A CA 1
ATOM 790 C C . GLN A 1 99 ? -15.751 -12.058 1.728 1.00 82.50 99 GLN A C 1
ATOM 792 O O . GLN A 1 99 ? -16.884 -12.493 1.907 1.00 82.50 99 GLN A O 1
ATOM 797 N N . LEU A 1 100 ? -14.789 -12.150 2.658 1.00 87.62 100 LEU A N 1
ATOM 798 C CA . LEU A 1 100 ? -15.038 -12.717 3.983 1.00 87.62 100 LEU A CA 1
ATOM 799 C C . LEU A 1 100 ? -16.265 -12.052 4.614 1.00 87.62 100 LEU A C 1
ATOM 801 O O . LEU A 1 100 ? -16.241 -10.840 4.861 1.00 87.62 100 LEU A O 1
ATOM 805 N N . GLU A 1 101 ? -17.283 -12.876 4.870 1.00 85.88 101 GLU A N 1
ATO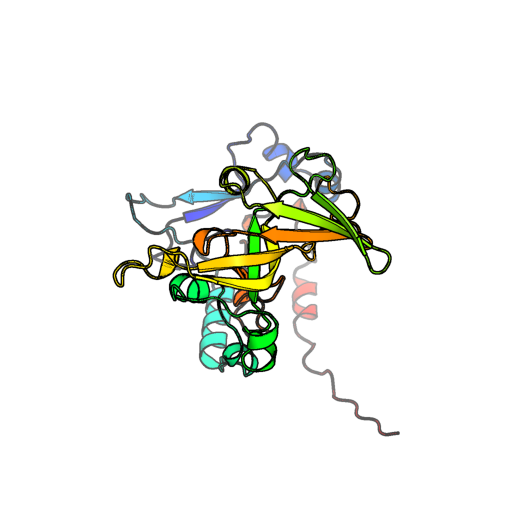M 806 C CA . GLU A 1 101 ? -18.565 -12.492 5.467 1.00 85.88 101 GLU A CA 1
ATOM 807 C C . GLU A 1 101 ? -18.349 -11.759 6.791 1.00 85.88 101 GLU A C 1
ATOM 809 O O . GLU A 1 101 ? -18.874 -10.669 7.004 1.00 85.88 101 GLU A O 1
ATOM 814 N N . LYS A 1 102 ? -17.477 -12.312 7.640 1.00 93.25 102 LYS A N 1
ATOM 815 C CA . LYS A 1 102 ? -17.071 -11.698 8.901 1.00 93.25 102 LYS A CA 1
ATOM 816 C C . LYS A 1 102 ? -15.559 -11.553 8.993 1.00 93.25 102 LYS A C 1
ATOM 818 O O . LYS A 1 102 ? -14.807 -12.465 8.655 1.00 93.25 102 LYS A O 1
ATOM 823 N N . LEU A 1 103 ? -15.126 -10.406 9.502 1.00 96.31 103 LEU A N 1
ATOM 824 C CA . LEU A 1 103 ? -13.760 -10.198 9.960 1.00 96.31 103 LEU A CA 1
ATOM 825 C C . LEU A 1 103 ? -13.624 -10.630 11.424 1.00 96.31 103 LEU A C 1
ATOM 827 O O . LEU A 1 103 ? -14.538 -10.419 12.224 1.00 96.31 103 LEU A O 1
ATOM 831 N N . LEU A 1 104 ? -12.481 -11.232 11.735 1.00 97.25 104 LEU A N 1
ATOM 832 C CA . LEU A 1 104 ? -12.087 -11.728 13.047 1.00 97.25 104 LEU A CA 1
ATOM 833 C C . LEU A 1 104 ? -11.752 -10.589 14.016 1.00 97.25 104 LEU A C 1
ATOM 835 O O . LEU A 1 104 ? -11.039 -9.652 13.640 1.00 97.25 104 LEU A O 1
ATOM 839 N N . THR A 1 105 ? -12.239 -10.694 15.252 1.00 98.19 105 THR A N 1
ATOM 840 C CA . THR A 1 105 ? -11.841 -9.825 16.373 1.00 98.19 105 THR A CA 1
ATOM 841 C C . THR A 1 105 ? -10.406 -10.127 16.825 1.00 98.19 105 THR A C 1
ATOM 843 O O . THR A 1 105 ? -9.820 -11.125 16.406 1.00 98.19 105 THR A O 1
ATOM 846 N N . GLU A 1 106 ? -9.811 -9.276 17.666 1.00 97.62 106 GLU A N 1
ATOM 847 C CA . GLU A 1 106 ? -8.487 -9.545 18.253 1.00 97.62 106 GLU A CA 1
ATOM 848 C C . GLU A 1 106 ? -8.463 -10.865 19.035 1.00 97.62 106 GLU A C 1
ATOM 850 O O . GLU A 1 106 ? -7.551 -11.660 18.840 1.00 97.62 106 GLU A O 1
ATOM 855 N N . GLU A 1 107 ? -9.501 -11.145 19.829 1.00 97.81 107 GLU A N 1
ATOM 856 C CA . GLU A 1 107 ? -9.631 -12.406 20.574 1.00 97.81 107 GLU A CA 1
ATOM 857 C C . GLU A 1 107 ? -9.696 -13.624 19.633 1.00 97.81 107 GLU A C 1
ATOM 859 O O . GLU A 1 107 ? -9.017 -14.623 19.849 1.00 97.81 107 GLU A O 1
ATOM 864 N N . GLU A 1 108 ? -10.458 -13.543 18.535 1.00 97.94 108 GLU A N 1
ATOM 865 C CA . GLU A 1 108 ? -10.548 -14.634 17.551 1.00 97.94 108 GLU A CA 1
ATOM 866 C C . GLU A 1 108 ? -9.215 -14.869 16.810 1.00 97.94 108 GLU A C 1
ATOM 868 O O . GLU A 1 108 ? -8.913 -16.000 16.417 1.00 97.94 108 GLU A O 1
ATOM 873 N N . GLN A 1 109 ? -8.407 -13.819 16.625 1.00 97.19 109 GLN A N 1
ATOM 874 C CA . GLN A 1 109 ? -7.097 -13.910 15.975 1.00 97.19 109 GLN A CA 1
ATOM 875 C C . GLN A 1 109 ? -6.021 -14.570 16.846 1.00 97.19 109 GLN A C 1
ATOM 877 O O . GLN A 1 109 ? -5.017 -15.018 16.293 1.00 97.19 109 GLN A O 1
ATOM 882 N N . GLU A 1 110 ? -6.214 -14.685 18.165 1.00 96.88 110 GLU A N 1
ATOM 883 C CA . GLU A 1 110 ? -5.298 -15.451 19.025 1.00 96.88 110 GLU A CA 1
ATOM 884 C C . GLU A 1 110 ? -5.284 -16.940 18.642 1.00 96.88 110 GLU A C 1
ATOM 886 O O . GLU A 1 110 ? -4.234 -17.586 18.657 1.00 96.88 110 GLU A O 1
ATOM 891 N N . GLU A 1 111 ? -6.441 -17.469 18.237 1.00 97.56 111 GLU A N 1
ATOM 892 C CA . GLU A 1 111 ? -6.611 -18.862 17.814 1.00 97.56 111 GLU A CA 1
ATOM 893 C C . GLU A 1 111 ? -6.411 -19.036 16.301 1.00 97.56 111 GLU A C 1
ATOM 895 O O . GLU A 1 111 ? -5.844 -20.034 15.845 1.00 97.56 111 GLU A O 1
ATOM 900 N N . VAL A 1 112 ? -6.884 -18.072 15.501 1.00 96.38 112 VAL A N 1
ATOM 901 C CA . VAL A 1 112 ? -6.835 -18.119 14.032 1.00 96.38 112 VAL A CA 1
ATOM 902 C C . VAL A 1 112 ? -6.338 -16.776 13.482 1.00 96.38 112 VAL A C 1
ATOM 904 O O . VAL A 1 112 ? -7.142 -15.957 13.029 1.00 96.38 112 VAL A O 1
ATOM 907 N N . PRO A 1 113 ? -5.019 -16.517 13.509 1.00 96.44 113 PRO A N 1
ATOM 908 C CA . PRO A 1 113 ? -4.479 -15.237 13.077 1.00 96.44 113 PRO A CA 1
ATOM 909 C C . PRO A 1 113 ? -4.617 -15.054 11.566 1.00 96.44 113 PRO A C 1
ATOM 911 O O . PRO A 1 113 ? -4.549 -16.010 10.783 1.00 96.44 113 PRO A O 1
ATOM 914 N N . TYR A 1 114 ? -4.738 -13.798 11.138 1.00 96.25 114 TYR A N 1
ATOM 915 C CA . TYR A 1 114 ? -4.492 -13.461 9.741 1.00 96.25 114 TYR A CA 1
ATOM 916 C C . TYR A 1 114 ? -3.024 -13.729 9.364 1.00 96.25 114 TYR A C 1
ATOM 918 O O . TYR A 1 114 ? -2.154 -13.789 10.237 1.00 96.25 114 TYR A O 1
ATOM 926 N N . PRO A 1 115 ? -2.713 -13.880 8.065 1.00 96.25 115 PRO A N 1
ATOM 927 C CA . PRO A 1 115 ? -1.333 -14.005 7.617 1.00 96.25 115 PRO A CA 1
ATOM 928 C C . PRO A 1 115 ? -0.495 -12.797 8.048 1.00 96.25 115 PRO A C 1
ATOM 930 O O . PRO A 1 115 ? -0.909 -11.655 7.881 1.00 96.25 115 PRO A O 1
ATOM 933 N N . GLU A 1 116 ? 0.718 -13.046 8.542 1.00 95.25 116 GLU A N 1
ATOM 934 C CA . GLU A 1 116 ? 1.615 -12.013 9.094 1.00 95.25 116 GLU A CA 1
ATOM 935 C C . GLU A 1 116 ? 1.970 -10.897 8.091 1.00 95.25 116 GLU A C 1
ATOM 937 O O . GLU A 1 116 ? 2.359 -9.791 8.469 1.00 95.25 116 GLU A O 1
ATOM 942 N N . ASN A 1 117 ? 1.865 -11.184 6.792 1.00 95.75 117 ASN A N 1
ATOM 943 C CA . ASN A 1 117 ? 2.213 -10.256 5.723 1.00 95.75 117 ASN A CA 1
ATOM 944 C C . ASN A 1 117 ? 1.047 -9.345 5.293 1.00 95.75 117 ASN A C 1
ATOM 946 O O . ASN A 1 117 ? 1.221 -8.528 4.390 1.00 95.75 117 ASN A O 1
ATOM 950 N N . VAL A 1 118 ? -0.128 -9.475 5.911 1.00 96.56 118 VAL A N 1
ATOM 951 C CA . VAL A 1 118 ? -1.266 -8.586 5.671 1.00 96.56 118 VAL A CA 1
ATOM 952 C C . VAL A 1 118 ? -1.776 -8.005 6.982 1.00 96.56 118 VAL A C 1
ATOM 954 O O . VAL A 1 118 ? -1.652 -8.604 8.044 1.00 96.56 118 VAL A O 1
ATOM 957 N N . TYR A 1 119 ? -2.391 -6.833 6.902 1.00 96.88 119 TYR A N 1
ATOM 958 C CA . TYR A 1 119 ? -3.107 -6.227 8.018 1.00 96.88 119 TYR A CA 1
ATOM 959 C C . TYR A 1 119 ? -4.429 -5.634 7.532 1.00 96.88 119 TYR A C 1
ATOM 961 O O . TYR A 1 119 ? -4.595 -5.337 6.345 1.00 96.88 119 TYR A O 1
ATOM 969 N N . LEU A 1 120 ? -5.391 -5.466 8.437 1.00 97.56 120 LEU A N 1
ATOM 970 C CA . LEU A 1 120 ? -6.618 -4.731 8.143 1.00 97.56 120 LEU A CA 1
ATOM 971 C C . LEU A 1 120 ? -6.346 -3.235 8.214 1.00 97.56 120 LEU A C 1
ATOM 973 O O . LEU A 1 120 ? -5.758 -2.751 9.175 1.00 97.56 120 LEU A O 1
ATOM 977 N N . GLY A 1 121 ? -6.803 -2.501 7.208 1.00 96.88 121 GLY A N 1
ATOM 978 C CA . GLY A 1 121 ? -6.681 -1.058 7.153 1.00 96.88 121 GLY A CA 1
ATOM 979 C C . GLY A 1 121 ? -7.992 -0.351 6.841 1.00 96.88 121 GLY A C 1
ATOM 980 O O . GLY A 1 121 ? -8.880 -0.903 6.185 1.00 96.88 121 GLY A O 1
ATOM 981 N N . ILE A 1 122 ? -8.064 0.902 7.281 1.00 96.38 122 ILE A N 1
ATOM 982 C CA . ILE A 1 122 ? -9.168 1.837 7.051 1.00 96.38 122 ILE A CA 1
ATOM 983 C C . ILE A 1 122 ? -8.620 3.169 6.533 1.00 96.38 122 ILE A C 1
ATOM 985 O O . ILE A 1 122 ? -7.475 3.514 6.817 1.00 96.38 122 ILE A O 1
ATOM 989 N N . ILE A 1 123 ? -9.405 3.930 5.772 1.00 94.00 123 ILE A N 1
ATOM 990 C CA . ILE A 1 123 ? -9.076 5.333 5.485 1.00 94.00 123 ILE A CA 1
ATOM 991 C C . ILE A 1 123 ? -9.606 6.165 6.649 1.00 94.00 123 ILE A C 1
ATOM 993 O O . ILE A 1 123 ? -10.809 6.181 6.896 1.00 94.00 123 ILE A O 1
ATOM 997 N N . TYR A 1 124 ? -8.708 6.820 7.380 1.00 93.06 124 TYR A N 1
ATOM 998 C CA . TYR A 1 124 ? -9.076 7.663 8.512 1.00 93.06 124 TYR A CA 1
ATOM 999 C C . TYR A 1 124 ? -8.040 8.770 8.712 1.00 93.06 124 TYR A C 1
ATOM 1001 O O . TYR A 1 124 ? -6.833 8.534 8.638 1.00 93.06 124 TYR A O 1
ATOM 1009 N N . CYS A 1 125 ? -8.533 9.977 8.973 1.00 91.38 125 CYS A N 1
ATOM 1010 C CA . CYS A 1 125 ? -7.733 11.155 9.275 1.00 91.38 125 CYS A CA 1
ATOM 1011 C C . CYS A 1 125 ? -8.014 11.545 10.726 1.00 91.38 125 CYS A C 1
ATOM 1013 O O . CYS A 1 125 ? -9.131 11.950 11.048 1.00 91.38 125 CYS A O 1
ATOM 1015 N N . HIS A 1 126 ? -7.024 11.387 11.604 1.00 92.12 126 HIS A N 1
ATOM 1016 C CA . HIS A 1 126 ? -7.175 11.769 13.000 1.00 92.12 126 HIS A CA 1
ATOM 1017 C C . HIS A 1 126 ? -7.199 13.294 13.130 1.00 92.12 126 HIS A C 1
ATOM 1019 O O . HIS A 1 126 ? -6.277 13.975 12.685 1.00 92.12 126 HIS A O 1
ATOM 1025 N N . ASN A 1 127 ? -8.249 13.821 13.756 1.00 91.69 127 ASN A N 1
ATOM 1026 C CA . ASN A 1 127 ? -8.359 15.231 14.095 1.00 91.69 127 ASN A CA 1
ATOM 1027 C C . ASN A 1 127 ? -8.845 15.364 15.546 1.00 91.69 127 ASN A C 1
ATOM 1029 O O . ASN A 1 127 ? -10.050 15.271 15.775 1.00 91.69 127 ASN A O 1
ATOM 1033 N N . PRO A 1 128 ? -7.955 15.603 16.525 1.00 90.81 128 PRO A N 1
ATOM 1034 C CA . PRO A 1 128 ? -8.339 15.695 17.934 1.00 90.81 128 PRO A CA 1
ATOM 1035 C C . PRO A 1 128 ? -9.230 16.912 18.248 1.00 90.81 128 PRO A C 1
ATOM 1037 O O . PRO A 1 128 ? -9.808 16.981 19.331 1.00 90.81 128 PRO A O 1
ATOM 1040 N N . GLU A 1 129 ? -9.361 17.869 17.319 1.00 92.56 129 GLU A N 1
ATOM 1041 C CA . GLU A 1 129 ? -10.248 19.034 17.438 1.00 92.56 129 GLU A CA 1
ATOM 1042 C C . GLU A 1 129 ? -11.656 18.793 16.856 1.00 92.56 129 GLU A C 1
ATOM 1044 O O . GLU A 1 129 ? -12.484 19.706 16.862 1.00 92.56 129 GLU A O 1
ATOM 1049 N N . ASP A 1 130 ? -11.947 17.595 16.332 1.00 91.19 130 ASP A N 1
ATOM 1050 C CA . ASP A 1 130 ? -13.268 17.264 15.790 1.00 91.19 130 ASP A CA 1
ATOM 1051 C C . ASP A 1 130 ? -14.347 17.364 16.889 1.00 91.19 130 ASP A C 1
ATOM 1053 O O . ASP A 1 130 ? -14.275 16.661 17.896 1.00 91.19 130 ASP A O 1
ATOM 1057 N N . PRO A 1 131 ? -15.380 18.213 16.733 1.00 90.44 131 PRO A N 1
ATOM 1058 C CA . PRO A 1 131 ? -16.405 18.403 17.759 1.00 90.44 131 PRO A CA 1
ATOM 1059 C C . PRO A 1 131 ? -17.321 17.187 17.965 1.00 90.44 131 PRO A C 1
ATOM 1061 O O . PRO A 1 131 ? -18.082 17.169 18.931 1.00 90.44 131 PRO A O 1
ATOM 1064 N N . THR A 1 132 ? -17.298 16.204 17.061 1.00 90.38 132 THR A N 1
ATOM 1065 C CA . THR A 1 132 ? -18.058 14.949 17.189 1.00 90.38 132 THR A CA 1
ATOM 1066 C C . THR A 1 132 ? -17.358 13.922 18.079 1.00 90.38 132 THR A C 1
ATOM 1068 O O . THR A 1 132 ? -17.971 12.925 18.465 1.00 90.38 132 THR A O 1
ATOM 1071 N N . LEU A 1 133 ? -16.099 14.175 18.448 1.00 93.00 133 LEU A N 1
ATOM 1072 C CA . LEU A 1 133 ? -15.326 13.319 19.333 1.00 93.00 133 LEU A CA 1
ATOM 1073 C C . LEU A 1 133 ? -15.872 13.306 20.749 1.00 93.00 133 LEU A C 1
ATOM 1075 O O . LEU A 1 133 ? -16.085 14.346 21.376 1.00 93.00 133 LEU A O 1
ATOM 1079 N N . THR A 1 134 ? -15.954 12.104 21.306 1.00 96.00 134 THR A N 1
ATOM 1080 C CA . THR A 1 134 ? -16.007 11.941 22.757 1.00 96.00 134 THR A CA 1
ATOM 1081 C C . THR A 1 134 ? -14.629 11.544 23.267 1.00 96.00 134 THR A C 1
ATOM 1083 O O . THR A 1 134 ? -13.903 10.792 22.615 1.00 96.00 134 THR A O 1
ATOM 1086 N N . THR A 1 135 ? -14.242 12.096 24.417 1.00 96.00 135 THR A N 1
ATOM 1087 C CA . THR A 1 135 ? -12.927 11.858 25.015 1.00 96.00 135 THR A CA 1
ATOM 1088 C C . THR A 1 135 ? -13.058 11.344 26.436 1.00 96.00 135 THR A C 1
ATOM 1090 O O . THR A 1 135 ? -13.891 11.808 27.217 1.00 96.00 135 THR A O 1
ATOM 1093 N N . GLU A 1 136 ? -12.206 10.390 26.789 1.00 97.12 136 GLU A N 1
ATOM 1094 C CA . GLU A 1 136 ? -12.048 9.929 28.163 1.00 97.12 136 GLU A CA 1
ATOM 1095 C C . GLU A 1 136 ? -10.564 9.768 28.499 1.00 97.12 136 GLU A C 1
ATOM 1097 O O . GLU A 1 136 ? -9.745 9.433 27.646 1.00 97.12 136 GLU A O 1
ATOM 1102 N N . PHE A 1 137 ? -10.194 10.024 29.753 1.00 96.44 137 PHE A N 1
ATOM 1103 C CA . PHE A 1 137 ? -8.843 9.751 30.232 1.00 96.44 137 PHE A CA 1
ATOM 1104 C C . PHE A 1 137 ? -8.845 8.439 31.007 1.00 96.44 137 PHE A C 1
ATOM 1106 O O . PHE A 1 137 ? -9.484 8.338 32.058 1.00 96.44 137 PHE A O 1
ATOM 1113 N N . LYS A 1 138 ? -8.124 7.443 30.499 1.00 96.75 138 LYS A N 1
ATOM 1114 C CA . LYS A 1 138 ? -8.094 6.090 31.051 1.00 96.75 138 LYS A CA 1
ATOM 1115 C C . LYS A 1 138 ? -6.689 5.515 30.915 1.00 96.75 138 LYS A C 1
ATOM 1117 O O . LYS A 1 138 ? -5.998 5.773 29.939 1.00 96.75 138 LYS A O 1
ATOM 1122 N N . ASP A 1 139 ? -6.229 4.812 31.949 1.00 95.62 139 ASP A N 1
ATOM 1123 C CA . ASP A 1 139 ? -4.926 4.129 31.965 1.00 95.62 139 ASP A CA 1
ATOM 1124 C C . ASP A 1 139 ? -3.724 5.029 31.597 1.00 95.62 139 ASP A C 1
ATOM 1126 O O . ASP A 1 139 ? -2.726 4.591 31.028 1.00 95.62 139 ASP A O 1
ATOM 1130 N N . GLY A 1 140 ? -3.810 6.319 31.943 1.00 95.31 140 GLY A N 1
ATOM 1131 C CA . GLY A 1 140 ? -2.765 7.303 31.649 1.00 95.31 140 GLY A CA 1
ATOM 1132 C C . GLY A 1 140 ? -2.755 7.818 30.204 1.00 95.31 140 GLY A C 1
ATOM 1133 O O . GLY A 1 140 ? -1.805 8.504 29.825 1.00 95.31 140 GLY A O 1
ATOM 1134 N N . ARG A 1 141 ? -3.777 7.496 29.405 1.00 97.19 141 ARG A N 1
ATOM 1135 C CA . ARG A 1 141 ? -3.921 7.867 27.993 1.00 97.19 141 ARG A CA 1
ATOM 1136 C C . ARG A 1 141 ? -5.240 8.593 27.734 1.00 97.19 141 ARG A C 1
ATOM 1138 O O . ARG A 1 141 ? -6.201 8.460 28.491 1.00 97.19 141 ARG A O 1
ATOM 1145 N N . VAL A 1 142 ? -5.274 9.373 26.658 1.00 96.81 142 VAL A N 1
ATOM 1146 C CA . VAL A 1 142 ? -6.493 10.006 26.140 1.00 96.81 142 VAL A CA 1
ATOM 1147 C C . VAL A 1 142 ? -7.122 9.058 25.128 1.00 96.81 142 VAL A C 1
ATOM 1149 O O . VAL A 1 142 ? -6.507 8.728 24.120 1.00 96.81 142 VAL A O 1
ATOM 1152 N N . HIS A 1 143 ? -8.336 8.605 25.395 1.00 97.81 143 HIS A N 1
ATOM 1153 C CA . HIS A 1 143 ? -9.102 7.778 24.478 1.00 97.81 143 HIS A CA 1
ATOM 1154 C C . HIS A 1 143 ? -10.084 8.666 23.724 1.00 97.81 143 HIS A C 1
ATOM 1156 O O . HIS A 1 143 ? -10.923 9.331 24.333 1.00 97.81 143 HIS A O 1
ATOM 1162 N N . TYR A 1 144 ? -9.958 8.671 22.405 1.00 97.19 144 TYR A N 1
ATOM 1163 C CA . TYR A 1 144 ? -10.863 9.320 21.474 1.00 97.19 144 TYR A CA 1
ATOM 1164 C C . TYR A 1 144 ? -11.808 8.273 20.901 1.00 97.19 144 TYR A C 1
ATOM 1166 O O . TYR A 1 144 ? -11.360 7.259 20.362 1.00 97.19 144 TYR A O 1
ATOM 1174 N N . HIS A 1 145 ? -13.106 8.537 20.984 1.00 97.31 145 HIS A N 1
ATOM 1175 C CA . HIS A 1 145 ? -14.140 7.677 20.423 1.00 97.31 145 HIS A CA 1
ATOM 1176 C C . HIS A 1 145 ? -14.922 8.445 19.359 1.00 97.31 145 HIS A C 1
ATOM 1178 O O . HIS A 1 145 ? -15.499 9.498 19.654 1.00 97.31 145 HIS A O 1
ATOM 1184 N N . HIS A 1 146 ? -14.954 7.900 18.143 1.00 95.38 146 HIS A N 1
ATOM 1185 C CA . HIS A 1 146 ? -15.801 8.376 17.051 1.00 95.38 146 HIS A CA 1
ATOM 1186 C C . HIS A 1 146 ? -16.820 7.314 16.657 1.00 95.38 146 HIS A C 1
ATOM 1188 O O . HIS A 1 146 ? -16.518 6.123 16.616 1.00 95.38 146 HIS A O 1
ATOM 1194 N N . GLU A 1 147 ? -17.991 7.772 16.242 1.00 96.38 147 GLU A N 1
ATOM 1195 C CA . GLU A 1 147 ? -18.881 6.981 15.404 1.00 96.38 147 GLU A CA 1
ATOM 1196 C C . GLU A 1 147 ? -18.444 7.124 13.942 1.00 96.38 147 GLU A C 1
ATOM 1198 O O . GLU A 1 147 ? -18.131 8.227 13.483 1.00 96.38 147 GLU A O 1
ATOM 1203 N N . TRP A 1 148 ? -18.391 6.015 13.210 1.00 95.06 148 TRP A N 1
ATOM 1204 C CA . TRP A 1 148 ? -18.031 6.016 11.800 1.00 95.06 148 TRP A CA 1
ATOM 1205 C C . TRP A 1 148 ? -18.975 6.895 10.974 1.00 95.06 148 TRP A C 1
ATOM 1207 O O . TRP A 1 148 ? -20.196 6.798 11.085 1.00 95.06 148 TRP A O 1
ATOM 1217 N N . GLN A 1 149 ? -18.393 7.706 10.091 1.00 92.81 149 GLN A N 1
ATOM 1218 C CA . GLN A 1 149 ? -19.119 8.553 9.152 1.00 92.81 149 GLN A CA 1
ATOM 1219 C C . GLN A 1 149 ? -18.679 8.211 7.716 1.00 92.81 149 GLN A C 1
ATOM 1221 O O . GLN A 1 149 ? -17.472 8.124 7.465 1.00 92.81 149 GLN A O 1
ATOM 1226 N N . PRO A 1 150 ? -19.603 8.022 6.750 1.00 88.38 150 PRO A N 1
ATOM 1227 C CA . PRO A 1 150 ? -19.260 7.724 5.352 1.00 88.38 150 PRO A CA 1
ATOM 1228 C C . PRO A 1 150 ? -18.322 8.753 4.707 1.00 88.38 150 PRO A C 1
ATOM 1230 O O . PRO A 1 150 ? -17.570 8.436 3.785 1.00 88.38 150 PRO A O 1
ATOM 1233 N N . GLU A 1 151 ? -18.341 9.993 5.189 1.00 88.00 151 GLU A N 1
ATOM 1234 C CA . GLU A 1 151 ? -17.470 11.072 4.743 1.00 88.00 151 GLU A CA 1
ATOM 1235 C C . GLU A 1 151 ? -15.992 10.731 4.943 1.00 88.00 151 GLU A C 1
ATOM 1237 O O . GLU A 1 151 ? -15.168 11.189 4.152 1.00 88.00 151 GLU A O 1
ATOM 1242 N N . PHE A 1 152 ? -15.627 9.903 5.927 1.00 85.00 152 PHE A N 1
ATOM 1243 C CA . PHE A 1 152 ? -14.236 9.494 6.145 1.00 85.00 152 PHE A CA 1
ATOM 1244 C C . PHE A 1 152 ? -13.630 8.783 4.926 1.00 85.00 152 PHE A C 1
ATOM 1246 O O . PHE A 1 152 ? -12.445 8.967 4.656 1.00 85.00 152 PHE A O 1
ATOM 1253 N N . GLU A 1 153 ? -14.432 8.078 4.118 1.00 78.69 153 GLU A N 1
ATOM 1254 C CA . GLU A 1 153 ? -13.963 7.462 2.864 1.00 78.69 153 GLU A CA 1
ATOM 1255 C C . GLU A 1 153 ? -13.653 8.489 1.768 1.00 78.69 153 GLU A C 1
ATOM 1257 O O . GLU A 1 153 ? -12.841 8.228 0.880 1.00 78.69 153 GLU A O 1
ATOM 1262 N N . GLN A 1 154 ? -14.302 9.656 1.811 1.00 78.50 154 GLN A N 1
ATOM 1263 C CA . GLN A 1 154 ? -14.133 10.715 0.811 1.00 78.50 154 GLN A CA 1
ATOM 1264 C C . GLN A 1 154 ? -12.903 11.582 1.088 1.00 78.50 154 GLN A C 1
ATOM 1266 O O . GLN A 1 154 ? -12.421 12.281 0.194 1.00 78.50 154 GLN A O 1
ATOM 1271 N N . HIS A 1 155 ? -12.388 11.554 2.317 1.00 74.25 155 HIS A N 1
ATOM 1272 C CA . HIS A 1 155 ? -11.198 12.304 2.677 1.00 74.25 155 HIS A CA 1
ATOM 1273 C C . HIS A 1 155 ? -9.950 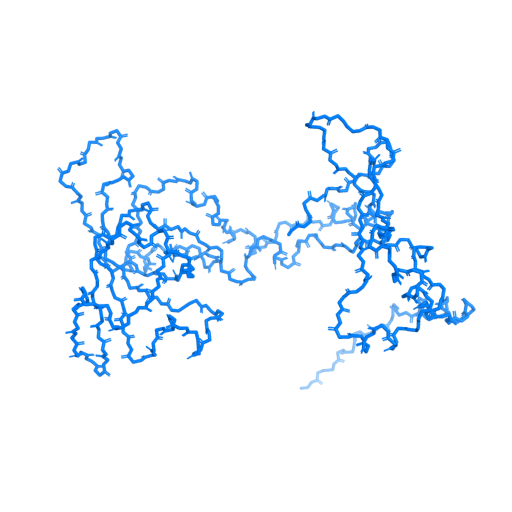11.621 2.109 1.00 74.25 155 HIS A C 1
ATOM 1275 O O . HIS A 1 155 ? -9.816 10.400 2.119 1.00 74.25 155 HIS A O 1
ATOM 1281 N N . HIS A 1 156 ? -8.979 12.424 1.668 1.00 74.56 156 HIS A N 1
ATOM 1282 C CA . HIS A 1 156 ? -7.648 11.968 1.248 1.00 74.56 156 HIS A CA 1
ATOM 1283 C C . HIS A 1 156 ? -6.775 11.504 2.436 1.00 74.56 156 HIS A C 1
ATOM 1285 O O . HIS A 1 156 ? -5.575 11.775 2.466 1.00 74.56 156 HIS A O 1
ATOM 1291 N N . GLY A 1 157 ? -7.377 10.857 3.438 1.00 79.44 157 GLY A N 1
ATOM 1292 C CA . GLY A 1 157 ? -6.677 10.337 4.605 1.00 79.44 157 GLY A CA 1
ATOM 1293 C C . GLY A 1 157 ? -5.720 9.206 4.233 1.00 79.44 157 GLY A C 1
ATOM 1294 O O . GLY A 1 157 ? -5.901 8.507 3.230 1.00 79.44 157 GLY A O 1
ATOM 1295 N N . ALA A 1 158 ? -4.695 9.010 5.060 1.00 86.44 158 ALA A N 1
ATOM 1296 C CA . ALA A 1 158 ? -3.835 7.846 4.937 1.00 86.44 158 ALA A CA 1
ATOM 1297 C C . ALA A 1 158 ? -4.623 6.570 5.271 1.00 86.44 158 ALA A C 1
ATOM 1299 O O . ALA A 1 158 ? -5.539 6.568 6.099 1.00 86.44 158 ALA A O 1
ATOM 1300 N N . ARG A 1 159 ? -4.247 5.455 4.637 1.00 92.50 159 ARG A N 1
ATOM 1301 C CA . ARG A 1 159 ? -4.739 4.148 5.066 1.00 92.50 159 ARG A CA 1
ATOM 1302 C C . ARG A 1 159 ? -4.000 3.742 6.338 1.00 92.50 159 ARG A C 1
ATOM 1304 O O . ARG A 1 159 ? -2.772 3.677 6.334 1.00 92.50 159 ARG A O 1
ATOM 1311 N N . ARG A 1 160 ? -4.746 3.474 7.404 1.00 94.62 160 ARG A N 1
ATOM 1312 C CA . ARG A 1 160 ? -4.230 3.193 8.745 1.00 94.62 160 ARG A CA 1
ATOM 1313 C C . ARG A 1 160 ? -4.523 1.762 9.167 1.00 94.62 160 ARG A C 1
ATOM 1315 O O . ARG A 1 160 ? -5.621 1.294 8.863 1.00 94.62 160 ARG A O 1
ATOM 1322 N N . PRO A 1 161 ? -3.583 1.075 9.841 1.00 97.25 161 PRO A N 1
ATOM 1323 C CA . PRO A 1 161 ? -3.849 -0.216 10.452 1.00 97.25 161 PRO A CA 1
ATOM 1324 C C . PRO A 1 161 ? -4.979 -0.116 11.470 1.00 97.25 161 PRO A C 1
ATOM 1326 O O . PRO A 1 161 ? -5.101 0.889 12.175 1.00 97.25 161 PRO A O 1
ATOM 1329 N N . VAL A 1 162 ? -5.788 -1.167 11.543 1.00 98.06 162 VAL A N 1
ATOM 1330 C CA . VAL A 1 162 ? -6.848 -1.284 12.535 1.00 98.06 162 VAL A CA 1
ATOM 1331 C C . VAL A 1 162 ? -6.906 -2.669 13.154 1.00 98.06 162 VAL A C 1
ATOM 1333 O O . VAL A 1 162 ? -6.619 -3.673 12.500 1.00 98.06 162 VAL A O 1
ATOM 1336 N N . TYR A 1 163 ? -7.360 -2.703 14.400 1.00 98.12 163 TYR A N 1
ATOM 1337 C CA . TYR A 1 163 ? -7.612 -3.918 15.164 1.00 98.12 163 TYR A CA 1
ATOM 1338 C C . TYR A 1 163 ? -9.094 -3.980 15.51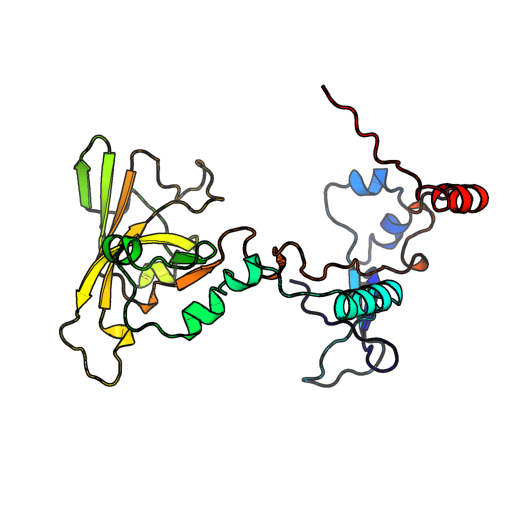4 1.00 98.12 163 TYR A C 1
ATOM 1340 O O . TYR A 1 163 ? -9.658 -2.988 15.973 1.00 98.12 163 TYR A O 1
ATOM 1348 N N . ILE A 1 164 ? -9.745 -5.114 15.259 1.00 98.38 164 ILE A N 1
ATOM 1349 C CA . ILE A 1 164 ? -11.179 -5.267 15.519 1.00 98.38 164 ILE A CA 1
ATOM 1350 C C . ILE A 1 164 ? -11.373 -5.648 16.983 1.00 98.38 164 ILE A C 1
ATOM 1352 O O . ILE A 1 164 ? -11.096 -6.779 17.373 1.00 98.38 164 ILE A O 1
ATOM 1356 N N . LEU A 1 165 ? -11.888 -4.707 17.769 1.00 98.31 165 LEU A N 1
ATOM 1357 C CA . LEU A 1 165 ? -12.160 -4.893 19.192 1.00 98.31 165 LEU A CA 1
ATOM 1358 C C . LEU A 1 165 ? -13.482 -5.631 19.422 1.00 98.31 165 LEU A C 1
ATOM 1360 O O . LEU A 1 165 ? -13.567 -6.504 20.277 1.00 98.31 165 LEU A O 1
ATOM 1364 N N . ASP A 1 166 ? -14.514 -5.268 18.658 1.00 98.19 166 ASP A N 1
ATOM 1365 C CA . ASP A 1 166 ? -15.866 -5.816 18.787 1.00 98.19 166 ASP A CA 1
ATOM 1366 C C . ASP A 1 166 ? -16.561 -5.891 17.420 1.00 98.19 166 ASP A C 1
ATOM 1368 O O . ASP A 1 166 ? -16.232 -5.142 16.491 1.00 98.19 166 ASP A O 1
ATOM 1372 N N . ARG A 1 167 ? -17.534 -6.797 17.301 1.00 97.19 167 ARG A N 1
ATOM 1373 C CA . ARG A 1 167 ? -18.335 -7.022 16.094 1.00 97.19 167 ARG A CA 1
ATOM 1374 C C . ARG A 1 167 ? -19.807 -7.152 16.472 1.00 97.19 167 ARG A C 1
ATOM 1376 O O . ARG A 1 167 ? -20.169 -7.996 17.284 1.00 97.19 167 ARG A O 1
ATOM 1383 N N . GLN A 1 168 ? -20.655 -6.381 15.801 1.00 96.19 168 GLN A N 1
ATOM 1384 C CA . GLN A 1 168 ? -22.099 -6.339 16.019 1.00 96.19 168 GLN A CA 1
ATOM 1385 C C . GLN A 1 168 ? -22.840 -6.722 14.737 1.00 96.19 168 GLN A C 1
ATOM 1387 O O . GLN A 1 168 ? -22.465 -6.296 13.643 1.00 96.19 168 GLN A O 1
ATOM 1392 N N . GLU A 1 169 ? -23.888 -7.532 14.877 1.00 93.56 169 GLU A N 1
ATOM 1393 C CA . GLU A 1 169 ? -24.795 -7.888 13.783 1.00 93.56 169 GLU A CA 1
ATOM 1394 C C . GLU A 1 169 ? -25.858 -6.802 13.604 1.00 93.56 169 GLU A C 1
ATOM 1396 O O . GLU A 1 169 ? -26.491 -6.367 14.567 1.00 93.56 169 GLU A O 1
ATOM 1401 N N . GLY A 1 170 ? -26.046 -6.351 12.367 1.00 87.81 170 GLY A N 1
ATOM 1402 C CA . GLY A 1 170 ? -27.089 -5.409 11.993 1.00 87.81 170 GLY A CA 1
ATOM 1403 C C . GLY A 1 170 ? -28.475 -6.055 12.012 1.00 87.81 170 GLY A C 1
ATOM 1404 O O . GLY A 1 170 ? -28.647 -7.223 11.676 1.00 87.81 170 GLY A O 1
ATOM 1405 N N . GLU A 1 171 ? -29.500 -5.272 12.355 1.00 83.44 171 GLU A N 1
ATOM 1406 C CA . GLU A 1 171 ? -30.877 -5.768 12.531 1.00 83.44 171 GLU A CA 1
ATOM 1407 C C . GLU A 1 171 ? -31.542 -6.275 11.232 1.00 83.44 171 GLU A C 1
ATOM 1409 O O . GLU A 1 171 ? -32.526 -7.009 11.296 1.00 83.44 171 GLU A O 1
ATOM 1414 N N . ASN A 1 172 ? -31.017 -5.911 10.054 1.00 73.94 172 ASN A N 1
ATOM 1415 C CA . ASN A 1 172 ? -31.611 -6.199 8.739 1.00 73.94 172 ASN A CA 1
ATOM 1416 C C . ASN A 1 172 ? -30.738 -7.107 7.862 1.00 73.94 172 ASN A C 1
ATOM 1418 O O . ASN A 1 172 ? -30.611 -6.895 6.656 1.00 73.94 172 ASN A O 1
ATOM 1422 N N . CYS A 1 173 ? -30.148 -8.132 8.464 1.00 74.56 173 CYS A N 1
ATOM 1423 C CA . CYS A 1 173 ? -29.432 -9.162 7.729 1.00 74.56 173 CYS A CA 1
ATOM 1424 C C . CYS A 1 173 ? -30.384 -10.089 6.981 1.00 74.56 173 CYS A C 1
ATOM 1426 O O . CYS A 1 173 ? -30.964 -11.004 7.560 1.00 74.56 173 CYS A O 1
ATOM 1428 N N . THR A 1 174 ? -30.566 -9.842 5.686 1.00 73.56 174 THR A N 1
ATOM 1429 C CA . THR A 1 174 ? -31.182 -10.819 4.783 1.00 73.56 174 THR A CA 1
ATOM 1430 C C . THR A 1 174 ? -30.100 -11.716 4.193 1.00 73.56 174 THR A C 1
ATOM 1432 O O . THR A 1 174 ? -29.046 -11.207 3.818 1.00 73.56 174 THR A O 1
ATOM 1435 N N . ASP A 1 175 ? -30.392 -13.010 4.038 1.00 68.25 175 ASP A N 1
ATOM 1436 C CA . ASP A 1 175 ? -29.455 -14.040 3.548 1.00 68.25 175 ASP A CA 1
ATOM 1437 C C . ASP A 1 175 ? -28.750 -13.698 2.214 1.00 68.25 175 ASP A C 1
ATOM 1439 O O . ASP A 1 175 ? -27.708 -14.270 1.905 1.00 68.25 175 ASP A O 1
ATOM 1443 N N . ASP A 1 176 ? -29.289 -12.760 1.428 1.00 69.81 176 ASP A N 1
ATOM 1444 C CA . ASP A 1 176 ? -28.774 -12.398 0.103 1.00 69.81 176 ASP A CA 1
ATOM 1445 C C . ASP A 1 176 ? -27.645 -11.334 0.105 1.00 69.81 176 ASP A C 1
ATOM 1447 O O . ASP A 1 176 ? -26.987 -11.168 -0.923 1.00 69.81 176 ASP A O 1
ATOM 1451 N N . ASP A 1 177 ? -27.379 -10.624 1.214 1.00 65.94 177 ASP A N 1
ATOM 1452 C CA . ASP A 1 177 ? -26.253 -9.668 1.322 1.00 65.94 177 ASP A CA 1
ATOM 1453 C C . ASP A 1 177 ? -25.619 -9.679 2.720 1.00 65.94 177 ASP A C 1
ATOM 1455 O O . ASP A 1 177 ? -25.741 -8.748 3.516 1.00 65.94 177 ASP A O 1
ATOM 1459 N N . THR A 1 178 ? -24.908 -10.761 3.030 1.00 62.56 178 THR A N 1
ATOM 1460 C CA . THR A 1 178 ? -24.241 -10.931 4.328 1.00 62.56 178 THR A CA 1
ATOM 1461 C C . THR A 1 178 ? -22.997 -10.052 4.497 1.00 62.56 178 THR A C 1
ATOM 1463 O O . THR A 1 178 ? -22.471 -9.911 5.599 1.00 62.56 178 THR A O 1
ATOM 1466 N N . SER A 1 179 ? -22.518 -9.397 3.434 1.00 61.53 179 SER A N 1
ATOM 1467 C CA . SER A 1 179 ? -21.327 -8.543 3.502 1.00 61.53 179 SER A CA 1
ATOM 1468 C C . SER A 1 179 ? -21.585 -7.192 4.181 1.00 61.53 179 SER A C 1
ATOM 1470 O O . SER A 1 179 ? -20.664 -6.605 4.749 1.00 61.53 179 SER A O 1
ATOM 1472 N N . SER A 1 180 ? -22.832 -6.710 4.165 1.00 69.44 180 SER A N 1
ATOM 1473 C CA . SER A 1 180 ? -23.264 -5.457 4.801 1.00 69.44 180 SER A CA 1
ATOM 1474 C C . SER A 1 180 ? -23.821 -5.651 6.220 1.00 69.44 180 SER A C 1
ATOM 1476 O O . SER A 1 180 ? -24.228 -4.690 6.870 1.00 69.44 180 SER A O 1
ATOM 1478 N N . CYS A 1 181 ? -23.785 -6.885 6.726 1.00 85.56 181 CYS A N 1
ATOM 1479 C CA . CYS A 1 181 ? -24.418 -7.289 7.978 1.00 85.56 181 CYS A CA 1
ATOM 1480 C C . CYS A 1 181 ? -23.683 -6.933 9.257 1.00 85.56 181 CYS A C 1
ATOM 1482 O O . CYS A 1 181 ? -24.277 -6.967 10.331 1.00 85.56 181 CYS A O 1
ATOM 1484 N N . TYR A 1 182 ? -22.389 -6.656 9.167 1.00 93.44 182 TYR A N 1
ATOM 1485 C CA . TYR A 1 182 ? -21.555 -6.498 10.343 1.00 93.44 182 TYR A CA 1
ATOM 1486 C C . TYR A 1 182 ? -21.042 -5.071 10.463 1.00 93.44 182 TYR A C 1
ATOM 1488 O O . TYR A 1 182 ? -20.470 -4.509 9.522 1.00 93.44 182 TYR A O 1
ATOM 1496 N N . TYR A 1 183 ? -21.203 -4.535 11.668 1.00 95.81 183 TYR A N 1
ATOM 1497 C CA . TYR A 1 183 ? -20.572 -3.307 12.114 1.00 95.81 183 TYR A CA 1
ATOM 1498 C C . TYR A 1 183 ? -19.473 -3.643 13.111 1.00 95.81 183 TYR A C 1
ATOM 1500 O O . TYR A 1 183 ? -19.602 -4.558 13.925 1.00 95.81 183 TYR A O 1
ATOM 1508 N N . TYR A 1 184 ? -18.380 -2.900 13.041 1.00 97.69 184 TYR A N 1
ATOM 1509 C CA . TYR A 1 184 ? -17.189 -3.163 13.829 1.00 97.69 184 TYR A CA 1
ATOM 1510 C C . TYR A 1 184 ? -16.875 -1.981 14.734 1.00 97.69 184 TYR A C 1
ATOM 1512 O O . TYR A 1 184 ? -17.036 -0.818 14.350 1.00 97.69 184 TYR A O 1
ATOM 1520 N N . THR A 1 185 ? -16.378 -2.303 15.922 1.00 98.38 185 THR A N 1
ATOM 1521 C CA . THR A 1 185 ? -15.609 -1.367 16.733 1.00 98.38 185 THR A CA 1
ATOM 1522 C C . THR A 1 185 ? -14.139 -1.668 16.511 1.00 98.38 185 THR A C 1
ATOM 1524 O O . THR A 1 185 ? -13.707 -2.803 16.716 1.00 98.38 185 THR A O 1
ATOM 1527 N N . VAL A 1 186 ? -13.371 -0.674 16.076 1.00 98.44 186 VAL A N 1
ATOM 1528 C CA . VAL A 1 186 ? -11.960 -0.851 15.732 1.00 98.44 186 VAL A CA 1
ATOM 1529 C C . VAL A 1 186 ? -11.074 0.153 16.451 1.00 98.44 186 VAL A C 1
ATOM 1531 O O . VAL A 1 186 ? -11.437 1.321 16.577 1.00 98.44 186 VAL A O 1
ATOM 1534 N N . GLN A 1 187 ? -9.892 -0.283 16.878 1.00 98.25 187 GLN A N 1
ATOM 1535 C CA . GLN A 1 187 ? -8.815 0.611 17.293 1.00 98.25 187 GLN A CA 1
ATOM 1536 C C . GLN A 1 187 ? -7.980 0.982 16.069 1.00 98.25 187 GLN A C 1
ATOM 1538 O O . GLN A 1 187 ? -7.561 0.094 15.328 1.00 98.25 187 GLN A O 1
ATOM 1543 N N . VAL A 1 188 ? -7.722 2.271 15.866 1.00 97.44 188 VAL A N 1
ATOM 1544 C CA . VAL A 1 188 ? -6.906 2.781 14.756 1.00 97.44 188 VAL A CA 1
ATOM 1545 C C . VAL A 1 188 ? -5.496 3.077 15.244 1.00 97.44 188 VAL A C 1
ATOM 1547 O O . VAL A 1 188 ? -5.319 3.690 16.296 1.00 97.44 188 VAL A O 1
ATOM 1550 N N . ASP A 1 189 ? -4.499 2.677 14.459 1.00 96.62 189 ASP A N 1
ATOM 1551 C CA . ASP A 1 189 ? -3.086 2.916 14.753 1.00 96.62 189 ASP A CA 1
ATOM 1552 C C . ASP A 1 189 ? -2.406 3.747 13.650 1.00 96.62 189 ASP A C 1
ATOM 1554 O O . ASP A 1 189 ? -2.949 3.979 12.565 1.00 96.62 189 ASP A O 1
ATOM 1558 N N . ASN A 1 190 ? -1.197 4.230 13.919 1.00 93.62 190 ASN A N 1
ATOM 1559 C CA . ASN A 1 190 ? -0.341 4.819 12.896 1.00 93.62 190 ASN A CA 1
ATOM 1560 C C . ASN A 1 190 ? 0.194 3.725 11.956 1.00 93.62 190 ASN A C 1
ATOM 1562 O O . ASN A 1 190 ? 0.526 2.622 12.387 1.00 93.62 190 ASN A O 1
ATOM 1566 N N . HIS A 1 191 ? 0.342 4.024 10.662 1.00 86.25 191 HIS A N 1
ATOM 1567 C CA . HIS A 1 191 ? 1.049 3.105 9.769 1.00 86.25 191 HIS A CA 1
ATOM 1568 C C . HIS A 1 191 ? 2.564 3.167 10.027 1.00 86.25 191 HIS A C 1
ATOM 1570 O O . HIS A 1 191 ? 3.089 4.177 10.495 1.00 86.25 191 HIS A O 1
ATOM 1576 N N . GLN A 1 192 ? 3.307 2.128 9.643 1.00 81.62 192 GLN A N 1
ATOM 1577 C CA . GLN A 1 192 ? 4.756 2.036 9.902 1.00 81.62 192 GLN A CA 1
ATOM 1578 C C . GLN A 1 192 ? 5.578 3.221 9.355 1.00 81.62 192 GLN A C 1
ATOM 1580 O O . GLN A 1 192 ? 6.634 3.541 9.892 1.00 81.62 192 GLN A O 1
ATOM 1585 N N . SER A 1 193 ? 5.108 3.884 8.294 1.00 79.69 193 SER A N 1
ATOM 1586 C CA . SER A 1 193 ? 5.756 5.068 7.719 1.00 79.69 193 SER A CA 1
ATOM 1587 C C . SER A 1 193 ? 5.330 6.408 8.339 1.00 79.69 193 SER A C 1
ATOM 1589 O O . SER A 1 193 ? 5.820 7.433 7.870 1.00 79.69 193 SER A O 1
ATOM 1591 N N . THR A 1 194 ? 4.431 6.435 9.336 1.00 82.62 194 THR A N 1
ATOM 1592 C CA . THR A 1 194 ? 3.813 7.683 9.823 1.00 82.62 194 THR A CA 1
ATOM 1593 C C . THR A 1 194 ? 4.849 8.398 10.659 1.00 82.62 194 THR A C 1
ATOM 1595 O O . THR A 1 194 ? 5.436 7.828 11.582 1.00 82.62 194 THR A O 1
ATOM 1598 N N . ARG A 1 195 ? 5.094 9.661 10.338 1.00 83.75 195 ARG A N 1
ATOM 1599 C CA . ARG A 1 195 ? 6.032 10.497 11.079 1.00 83.75 195 ARG A CA 1
ATOM 1600 C C . ARG A 1 195 ? 5.278 11.359 12.082 1.00 83.75 195 ARG A C 1
ATOM 1602 O O . ARG A 1 195 ? 4.207 11.867 11.788 1.00 83.75 195 ARG A O 1
ATOM 1609 N N . GLY A 1 196 ? 5.890 11.609 13.240 1.00 78.50 196 GLY A N 1
ATOM 1610 C CA . GLY A 1 196 ? 5.277 12.387 14.329 1.00 78.50 196 GLY A CA 1
ATOM 1611 C C . GLY A 1 196 ? 4.958 13.858 14.022 1.00 78.50 196 GLY A C 1
ATOM 1612 O O . GLY A 1 196 ? 4.466 14.561 14.893 1.00 78.50 196 GLY A O 1
ATOM 1613 N N . TRP A 1 197 ? 5.282 14.343 12.823 1.00 81.50 197 TRP A N 1
ATOM 1614 C CA . TRP A 1 197 ? 4.950 15.689 12.347 1.00 81.50 197 TRP A CA 1
ATOM 1615 C C . TRP A 1 197 ? 3.818 15.697 11.312 1.00 81.50 197 TRP A C 1
ATOM 1617 O O . TRP A 1 197 ? 3.450 16.767 10.829 1.00 81.50 197 TRP A O 1
ATOM 1627 N N . GLU A 1 198 ? 3.297 14.527 10.934 1.00 85.44 198 GLU A N 1
ATOM 1628 C CA . GLU A 1 198 ? 2.111 14.428 10.087 1.00 85.44 198 GLU A CA 1
ATOM 1629 C C . GLU A 1 198 ? 0.895 14.970 10.844 1.00 85.44 198 GLU A C 1
ATOM 1631 O O . GLU A 1 198 ? 0.765 14.786 12.054 1.00 85.44 198 GLU A O 1
ATOM 1636 N N . VAL A 1 199 ? 0.030 15.692 10.128 1.00 84.00 199 VAL A N 1
ATOM 1637 C CA . VAL A 1 199 ? -1.092 16.445 10.719 1.00 84.00 199 VAL A CA 1
ATOM 1638 C C . VAL A 1 199 ? -2.083 15.523 11.428 1.00 84.00 199 VAL A C 1
ATOM 1640 O O . VAL A 1 199 ? -2.699 15.921 12.407 1.00 84.00 199 VAL A O 1
ATOM 1643 N N . ASP A 1 200 ? -2.205 14.291 10.952 1.00 87.25 200 ASP A N 1
ATOM 1644 C CA . ASP A 1 200 ? -3.105 13.264 11.456 1.00 87.25 200 ASP A CA 1
ATOM 1645 C C . ASP A 1 200 ? -2.374 12.194 12.292 1.00 87.25 200 ASP A C 1
ATOM 1647 O O . ASP A 1 200 ? -2.886 11.093 12.488 1.00 87.25 200 ASP A O 1
ATOM 1651 N N . TYR A 1 201 ? -1.156 12.465 12.770 1.00 93.38 201 TYR A N 1
ATOM 1652 C CA . TYR A 1 201 ? -0.417 11.547 13.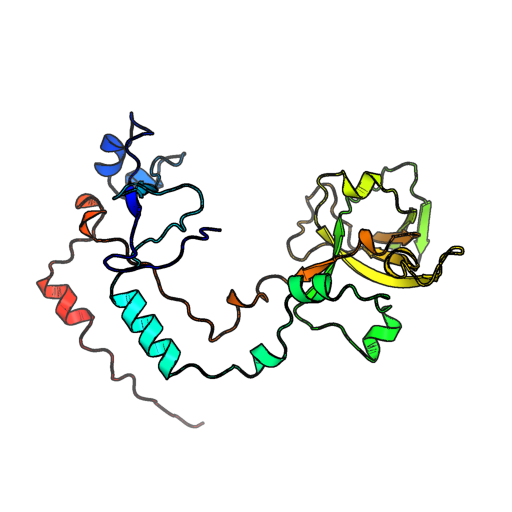642 1.00 93.38 201 TYR A CA 1
ATOM 1653 C C . TYR A 1 201 ? -1.172 11.292 14.956 1.00 93.38 201 TYR A C 1
ATOM 1655 O O . TYR A 1 201 ? -1.521 12.232 15.665 1.00 93.38 201 TYR A O 1
ATOM 1663 N N . ILE A 1 202 ? -1.373 10.019 15.308 1.00 94.31 202 ILE A N 1
ATOM 1664 C CA . ILE A 1 202 ? -1.960 9.618 16.595 1.00 94.31 202 ILE A CA 1
ATOM 1665 C C . ILE A 1 202 ? -0.827 9.573 17.621 1.00 94.31 202 ILE A C 1
ATOM 1667 O O . ILE A 1 202 ? 0.122 8.798 17.470 1.00 94.31 202 ILE A O 1
ATOM 1671 N N . HIS A 1 203 ? -0.865 10.409 18.655 1.00 95.00 203 HIS A N 1
ATOM 1672 C CA . HIS A 1 203 ? 0.227 10.456 19.621 1.00 95.00 203 HIS A CA 1
ATOM 1673 C C . HIS A 1 203 ? 0.281 9.158 20.459 1.00 95.00 203 HIS A C 1
ATOM 1675 O O . HIS A 1 203 ? -0.759 8.593 20.777 1.00 95.00 203 HIS A O 1
ATOM 1681 N N . PRO A 1 204 ? 1.457 8.669 20.913 1.00 94.25 204 PRO A N 1
ATOM 1682 C CA . PRO A 1 204 ? 1.543 7.423 21.696 1.00 94.25 204 PRO A CA 1
ATOM 1683 C C . PRO A 1 204 ? 0.786 7.426 23.038 1.00 94.25 204 PRO A C 1
ATOM 1685 O O . PRO A 1 204 ? 0.632 6.384 23.675 1.00 94.25 204 PRO A O 1
ATOM 1688 N N . THR A 1 205 ? 0.364 8.602 23.507 1.00 95.62 205 THR A N 1
ATOM 1689 C CA . THR A 1 205 ? -0.486 8.771 24.699 1.00 95.62 205 THR A CA 1
ATOM 1690 C C . THR A 1 205 ? -1.973 8.806 24.359 1.00 95.62 205 THR A C 1
ATOM 1692 O O . THR A 1 205 ? -2.785 9.093 25.236 1.00 95.62 205 THR A O 1
ATOM 1695 N N . GLU A 1 206 ? -2.323 8.576 23.101 1.00 96.69 206 GLU A N 1
ATOM 1696 C CA . GLU A 1 206 ? -3.675 8.623 22.572 1.00 96.69 206 GLU A CA 1
ATOM 1697 C C . GLU A 1 206 ? -4.086 7.231 22.096 1.00 96.69 206 GLU A C 1
ATOM 1699 O O . GLU A 1 206 ? -3.258 6.419 21.680 1.00 96.69 206 GLU A O 1
ATOM 1704 N N . VAL A 1 207 ? -5.376 6.943 22.198 1.00 97.62 207 VAL A N 1
ATOM 1705 C CA . VAL A 1 207 ? -5.996 5.723 21.683 1.00 97.62 207 VAL A CA 1
ATOM 1706 C C . VAL A 1 207 ? -7.220 6.154 20.897 1.00 97.62 207 VAL A C 1
ATOM 1708 O O . VAL A 1 207 ? -8.085 6.829 21.445 1.00 97.62 207 VAL A O 1
ATOM 1711 N N . VAL A 1 208 ? -7.300 5.786 19.621 1.00 97.56 208 VAL A N 1
ATOM 1712 C CA . VAL A 1 208 ? -8.426 6.158 18.758 1.00 97.56 208 VAL A CA 1
ATOM 1713 C C . VAL A 1 208 ? -9.273 4.926 18.487 1.00 97.56 208 VAL A C 1
ATOM 1715 O O . VAL A 1 208 ? -8.771 3.932 17.969 1.00 97.56 208 VAL A O 1
ATOM 1718 N N . THR A 1 209 ? -10.556 4.999 18.832 1.00 98.19 209 THR A N 1
ATOM 1719 C CA . THR A 1 209 ? -11.541 3.941 18.592 1.00 98.19 209 THR A CA 1
ATOM 1720 C C . THR A 1 209 ? -12.655 4.462 17.690 1.00 98.19 209 THR A C 1
ATOM 1722 O O . THR A 1 209 ? -13.190 5.547 17.923 1.00 98.19 209 THR A O 1
ATOM 1725 N N . LEU A 1 210 ? -13.011 3.689 16.664 1.00 97.69 210 LEU A N 1
ATOM 1726 C CA . LEU A 1 210 ? -14.154 3.956 15.791 1.00 97.69 210 LEU A CA 1
ATOM 1727 C C . LEU A 1 210 ? -15.219 2.886 16.022 1.00 97.69 210 LEU A C 1
ATOM 1729 O O . LEU A 1 210 ? -14.900 1.701 15.969 1.00 97.69 210 LEU A O 1
ATOM 1733 N N . THR A 1 211 ? -16.467 3.280 16.241 1.00 97.88 211 THR A N 1
ATOM 1734 C CA . THR A 1 211 ? -17.624 2.377 16.348 1.00 97.88 211 THR A CA 1
ATOM 1735 C C . THR A 1 211 ? -18.493 2.459 15.096 1.00 97.88 211 THR A C 1
ATOM 1737 O O . THR A 1 211 ? -18.419 3.424 14.337 1.00 97.88 211 THR A O 1
ATOM 1740 N N . GLY A 1 212 ? -19.323 1.441 14.850 1.00 96.31 212 GLY A N 1
ATOM 1741 C CA . GLY A 1 212 ? -20.245 1.451 13.708 1.00 96.31 212 GLY A CA 1
ATOM 1742 C C . GLY A 1 212 ? -19.548 1.365 12.345 1.00 96.31 212 GLY A C 1
ATOM 1743 O O . GLY A 1 212 ? -20.137 1.728 11.330 1.00 96.31 212 GLY A O 1
ATOM 1744 N N . VAL A 1 213 ? -18.294 0.902 12.298 1.00 96.69 213 VAL A N 1
ATOM 1745 C CA . VAL A 1 213 ? -17.527 0.813 11.052 1.00 96.69 213 VAL A CA 1
ATOM 1746 C C . VAL A 1 213 ? -18.109 -0.304 10.185 1.00 96.69 213 VAL A C 1
ATOM 1748 O O . VAL A 1 213 ? -18.118 -1.453 10.626 1.00 96.69 213 VAL A O 1
ATOM 1751 N N . PRO A 1 214 ? -18.575 -0.034 8.956 1.00 95.06 214 PRO A N 1
ATOM 1752 C CA . PRO A 1 214 ? -19.091 -1.074 8.083 1.00 95.06 214 PRO A CA 1
ATOM 1753 C C . PRO A 1 214 ? -17.945 -1.927 7.534 1.00 95.06 214 PRO A C 1
ATOM 1755 O O . PRO A 1 214 ? -16.840 -1.440 7.275 1.00 95.06 214 PRO A O 1
ATOM 1758 N N . ARG A 1 215 ? -18.226 -3.201 7.241 1.00 93.88 215 ARG A N 1
ATOM 1759 C CA . ARG A 1 215 ? -17.286 -4.111 6.559 1.00 93.88 215 ARG A CA 1
ATOM 1760 C C . ARG A 1 215 ? -16.656 -3.501 5.302 1.00 93.88 215 ARG A C 1
ATOM 1762 O O . ARG A 1 215 ? -15.485 -3.766 5.008 1.00 93.88 215 ARG A O 1
ATOM 1769 N N . SER A 1 216 ? -17.425 -2.700 4.561 1.00 92.81 216 SER A N 1
ATOM 1770 C CA . SER A 1 216 ? -17.010 -2.042 3.320 1.00 92.81 216 SER A CA 1
ATOM 1771 C C . SER A 1 216 ? -15.917 -0.991 3.511 1.00 92.81 216 SER A C 1
ATOM 1773 O O . SER A 1 216 ? -15.189 -0.757 2.549 1.00 92.81 216 SER A O 1
ATOM 1775 N N . ALA A 1 217 ? -15.737 -0.437 4.711 1.00 94.69 217 ALA A N 1
ATOM 1776 C CA . ALA A 1 217 ? -14.663 0.509 5.018 1.00 94.69 217 ALA A CA 1
ATOM 1777 C C . ALA A 1 217 ? -13.314 -0.189 5.280 1.00 94.69 217 ALA A C 1
ATOM 1779 O O . ALA A 1 217 ? -12.249 0.416 5.159 1.00 94.69 217 ALA A O 1
ATOM 1780 N N . LEU A 1 218 ? -13.352 -1.485 5.609 1.00 96.25 218 LEU A N 1
ATOM 1781 C CA . LEU A 1 218 ? -12.195 -2.280 6.012 1.00 96.25 218 LEU A CA 1
ATOM 1782 C C . LEU A 1 218 ? -11.621 -3.075 4.834 1.00 96.25 218 LEU A C 1
ATOM 1784 O O . LEU A 1 218 ? -12.339 -3.768 4.101 1.00 96.25 218 LEU A O 1
ATOM 1788 N N . ARG A 1 219 ? -10.305 -3.003 4.636 1.00 96.44 219 ARG A N 1
ATOM 1789 C CA . ARG A 1 219 ? -9.596 -3.730 3.570 1.00 96.44 219 ARG A CA 1
ATOM 1790 C C . ARG A 1 219 ? -8.317 -4.345 4.098 1.00 96.44 219 ARG A C 1
ATOM 1792 O O . ARG A 1 219 ? -7.595 -3.694 4.840 1.00 96.44 219 ARG A O 1
ATOM 1799 N N . PHE A 1 220 ? -7.993 -5.549 3.643 1.00 97.56 220 PHE A N 1
ATOM 1800 C CA . PHE A 1 220 ? -6.646 -6.079 3.812 1.00 97.56 220 PHE A CA 1
ATOM 1801 C C . PHE A 1 220 ? -5.656 -5.243 3.000 1.00 97.56 220 PHE A C 1
ATOM 1803 O O . PHE A 1 220 ? -5.978 -4.763 1.905 1.00 97.56 220 PHE A O 1
ATOM 1810 N N . VAL A 1 221 ? -4.461 -5.067 3.544 1.00 96.69 221 VAL A N 1
ATOM 1811 C CA . VAL A 1 221 ? -3.345 -4.335 2.949 1.00 96.69 221 VAL A CA 1
ATOM 1812 C C . VAL A 1 221 ? -2.086 -5.155 3.159 1.00 96.69 221 VAL A C 1
ATOM 1814 O O . VAL A 1 221 ? -1.898 -5.711 4.239 1.00 96.69 221 VAL A O 1
ATOM 1817 N N . ASP A 1 222 ? -1.226 -5.229 2.146 1.00 96.19 222 ASP A N 1
ATOM 1818 C CA . ASP A 1 222 ? 0.077 -5.865 2.308 1.00 96.19 222 ASP A CA 1
ATOM 1819 C C . ASP A 1 222 ? 0.941 -5.032 3.264 1.00 96.19 222 ASP A C 1
ATOM 1821 O O . ASP A 1 222 ? 1.044 -3.804 3.144 1.00 96.19 222 ASP A O 1
ATOM 1825 N N . SER A 1 223 ? 1.591 -5.701 4.210 1.00 94.81 223 SER A N 1
ATOM 1826 C CA . SER A 1 223 ? 2.591 -5.083 5.074 1.00 94.81 223 SER A CA 1
ATOM 1827 C C . SER A 1 223 ? 3.777 -4.585 4.237 1.00 94.81 223 SER A C 1
ATOM 1829 O O . SER A 1 223 ? 4.111 -5.151 3.186 1.00 94.81 223 SER A O 1
ATOM 1831 N N . LEU A 1 224 ? 4.440 -3.517 4.691 1.00 92.62 224 LEU A N 1
ATOM 1832 C CA . LEU A 1 224 ? 5.570 -2.935 3.964 1.00 92.62 224 LEU A CA 1
ATOM 1833 C C . LEU A 1 224 ? 6.655 -3.982 3.707 1.00 92.62 224 LEU A C 1
ATOM 1835 O O . LEU A 1 224 ? 7.068 -4.692 4.618 1.00 92.62 224 LEU A O 1
ATOM 1839 N N . TYR A 1 225 ? 7.136 -4.038 2.464 1.00 91.06 225 TYR A N 1
ATOM 1840 C CA . TYR A 1 225 ? 8.173 -4.975 2.026 1.00 91.06 225 TYR A CA 1
ATOM 1841 C C . TYR A 1 225 ? 7.805 -6.458 2.176 1.00 91.06 225 TYR A C 1
ATOM 1843 O O . TYR A 1 225 ? 8.691 -7.300 2.304 1.00 91.06 225 TYR A O 1
ATOM 1851 N N . THR A 1 226 ? 6.512 -6.791 2.152 1.00 93.50 226 THR A N 1
ATOM 1852 C CA . THR A 1 226 ? 6.051 -8.185 2.281 1.00 93.50 226 THR A CA 1
ATOM 1853 C C . THR A 1 226 ? 5.215 -8.690 1.107 1.00 93.50 226 THR A C 1
ATOM 1855 O O . THR A 1 226 ? 4.759 -9.830 1.139 1.00 93.50 226 THR A O 1
ATOM 1858 N N . THR A 1 227 ? 5.025 -7.878 0.061 1.00 92.69 227 THR A N 1
ATOM 1859 C CA . THR A 1 227 ? 4.378 -8.339 -1.178 1.00 92.69 227 THR A CA 1
ATOM 1860 C C . THR A 1 227 ? 5.194 -9.450 -1.842 1.00 92.69 227 THR A C 1
ATOM 1862 O O . THR A 1 227 ? 6.381 -9.621 -1.554 1.00 92.69 227 THR A O 1
ATOM 1865 N N . ASP A 1 228 ? 4.577 -10.174 -2.771 1.00 90.56 228 ASP A N 1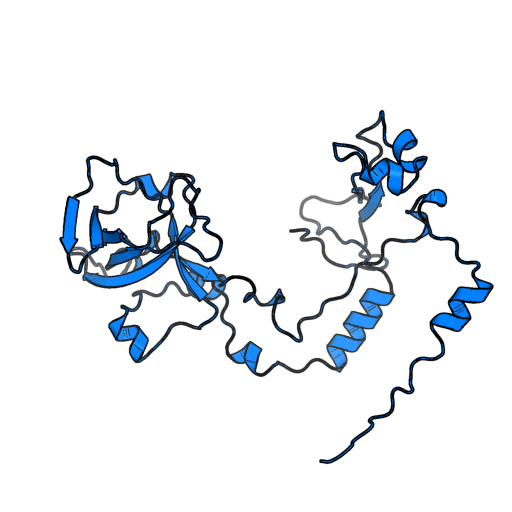
ATOM 1866 C CA . ASP A 1 228 ? 5.215 -11.233 -3.555 1.00 90.56 228 ASP A CA 1
ATOM 1867 C C . ASP A 1 228 ? 6.569 -10.812 -4.141 1.00 90.56 228 ASP A C 1
ATOM 1869 O O . ASP A 1 228 ? 7.539 -11.545 -3.994 1.00 90.56 228 ASP A O 1
ATOM 1873 N N . MET A 1 229 ? 6.698 -9.595 -4.680 1.00 90.38 229 MET A N 1
ATOM 1874 C CA . MET A 1 229 ? 7.959 -9.086 -5.233 1.00 90.38 229 MET A CA 1
ATOM 1875 C C . MET A 1 229 ? 9.113 -9.042 -4.216 1.00 90.38 229 MET A C 1
ATOM 1877 O O . MET A 1 229 ? 10.279 -9.011 -4.616 1.00 90.38 229 MET A O 1
ATOM 1881 N N . HIS A 1 230 ? 8.812 -9.023 -2.913 1.00 91.94 230 HIS A N 1
ATOM 1882 C CA . HIS A 1 230 ? 9.785 -8.977 -1.823 1.00 91.94 230 HIS A CA 1
ATOM 1883 C C . HIS A 1 230 ? 10.255 -10.359 -1.356 1.00 91.94 230 HIS A C 1
ATOM 1885 O O . HIS A 1 230 ? 11.215 -10.419 -0.585 1.00 91.94 230 HIS A O 1
ATOM 1891 N N . LEU A 1 231 ? 9.654 -11.461 -1.828 1.00 90.81 231 LEU A N 1
ATOM 1892 C CA . LEU A 1 231 ? 10.100 -12.794 -1.422 1.00 90.81 231 LEU A CA 1
ATOM 1893 C C . LEU A 1 231 ? 11.554 -13.041 -1.899 1.00 90.81 231 LEU A C 1
ATOM 1895 O O . LEU A 1 231 ? 11.899 -12.654 -3.019 1.00 90.81 231 LEU A O 1
ATOM 1899 N N . PRO A 1 232 ? 12.407 -13.679 -1.069 1.00 87.94 232 PRO A N 1
ATOM 1900 C CA . PRO A 1 232 ? 13.840 -13.857 -1.332 1.00 87.94 232 PRO A CA 1
ATOM 1901 C C . PRO A 1 232 ? 14.209 -14.438 -2.702 1.00 87.94 232 PRO A C 1
ATOM 1903 O O . PRO A 1 232 ? 15.204 -14.017 -3.282 1.00 87.94 232 PRO A O 1
ATOM 1906 N N . ASP A 1 233 ? 13.389 -15.346 -3.233 1.00 87.19 233 ASP A N 1
ATOM 1907 C CA . ASP A 1 233 ? 13.675 -16.074 -4.476 1.00 87.19 233 ASP A CA 1
ATOM 1908 C C . ASP A 1 233 ? 12.745 -15.666 -5.626 1.00 87.19 233 ASP A C 1
ATOM 1910 O O . ASP A 1 233 ? 12.523 -16.435 -6.562 1.00 87.19 233 ASP A O 1
ATOM 1914 N N . VAL A 1 234 ? 12.153 -14.470 -5.564 1.00 90.38 234 VAL A N 1
ATOM 1915 C CA . VAL A 1 234 ? 11.434 -13.921 -6.720 1.00 90.38 234 VAL A CA 1
ATOM 1916 C C . VAL A 1 234 ? 12.432 -13.499 -7.775 1.00 90.38 234 VAL A C 1
ATOM 1918 O O . VAL A 1 234 ? 13.474 -12.914 -7.479 1.00 90.38 234 VAL A O 1
ATOM 1921 N N . PHE A 1 235 ? 12.089 -13.771 -9.030 1.00 92.00 235 PHE A N 1
ATOM 1922 C CA . PHE A 1 235 ? 12.883 -13.320 -10.151 1.00 92.00 235 PHE A CA 1
ATOM 1923 C C . PHE A 1 235 ? 13.043 -11.797 -10.150 1.00 92.00 235 PHE A C 1
ATOM 1925 O O . PHE A 1 235 ? 12.075 -11.042 -10.249 1.00 92.00 235 PHE A O 1
ATOM 1932 N N . ARG A 1 236 ? 14.296 -11.352 -10.079 1.00 90.12 236 ARG A N 1
ATOM 1933 C CA . ARG A 1 236 ? 14.699 -9.964 -10.276 1.00 90.12 236 ARG A CA 1
ATOM 1934 C C . ARG A 1 236 ? 15.876 -9.976 -11.231 1.00 90.12 236 ARG A C 1
ATOM 1936 O O . ARG A 1 236 ? 16.871 -10.651 -10.984 1.00 90.12 236 ARG A O 1
ATOM 1943 N N . SER A 1 237 ? 15.751 -9.246 -12.323 1.00 91.25 237 SER A N 1
ATOM 1944 C CA . SER A 1 237 ? 16.830 -9.056 -13.278 1.00 91.25 237 SER A CA 1
ATOM 1945 C C . SER A 1 237 ? 16.735 -7.639 -13.805 1.00 91.25 237 SER A C 1
ATOM 1947 O O . SER A 1 237 ? 15.635 -7.104 -13.980 1.00 91.25 237 SER A O 1
ATOM 1949 N N . GLU A 1 238 ? 17.889 -7.011 -13.978 1.00 88.50 238 GLU A N 1
ATOM 1950 C CA . GLU A 1 238 ? 17.964 -5.660 -14.503 1.00 88.50 238 GLU A CA 1
ATOM 1951 C C . GLU A 1 238 ? 17.524 -5.660 -15.967 1.00 88.50 238 GLU A C 1
ATOM 1953 O O . GLU A 1 238 ? 17.881 -6.538 -16.752 1.00 88.50 238 GLU A O 1
ATOM 1958 N N . MET A 1 239 ? 16.730 -4.660 -16.336 1.00 87.69 239 MET A N 1
ATOM 1959 C CA . MET A 1 239 ? 16.510 -4.352 -17.740 1.00 87.69 239 MET A CA 1
ATOM 1960 C C . MET A 1 239 ? 17.754 -3.622 -18.237 1.00 87.69 239 MET A C 1
ATOM 1962 O O . MET A 1 239 ? 18.049 -2.517 -17.773 1.00 87.69 239 MET A O 1
ATOM 1966 N N . HIS A 1 240 ? 18.485 -4.227 -19.168 1.00 83.50 240 HIS A N 1
ATOM 1967 C CA . HIS A 1 240 ? 19.661 -3.584 -19.734 1.00 83.50 240 HIS A CA 1
ATOM 1968 C C . HIS A 1 240 ? 19.243 -2.452 -20.669 1.00 83.50 240 HIS A C 1
ATOM 1970 O O . HIS A 1 240 ? 18.494 -2.641 -21.626 1.00 83.50 240 HIS A O 1
ATOM 1976 N N . VAL A 1 241 ? 19.766 -1.259 -20.393 1.00 85.62 241 VAL A N 1
ATOM 1977 C CA . VAL A 1 241 ? 19.692 -0.126 -21.311 1.00 85.62 241 VAL A CA 1
ATOM 1978 C C . VAL A 1 241 ? 20.899 -0.222 -22.249 1.00 85.62 241 VAL A C 1
ATOM 1980 O O . VAL A 1 241 ? 22.033 -0.243 -21.761 1.00 85.62 241 VAL A O 1
ATOM 1983 N N . PRO A 1 242 ? 20.698 -0.293 -23.577 1.00 84.38 242 PRO A N 1
ATOM 1984 C CA . PRO A 1 242 ? 21.794 -0.349 -24.538 1.00 84.38 242 PRO A CA 1
ATOM 1985 C C . PRO A 1 242 ? 22.841 0.757 -24.318 1.00 84.38 242 PRO A C 1
ATOM 1987 O O . PRO A 1 242 ? 22.502 1.921 -24.107 1.00 84.38 242 PRO A O 1
ATOM 1990 N N . LEU A 1 243 ? 24.134 0.405 -24.372 1.00 86.19 243 LEU A N 1
ATOM 1991 C CA . LEU A 1 243 ? 25.235 1.345 -24.091 1.00 86.19 243 LEU A CA 1
ATOM 1992 C C . LEU A 1 243 ? 25.254 2.558 -25.029 1.00 86.19 243 LEU A C 1
ATOM 1994 O O . LEU A 1 243 ? 25.713 3.631 -24.648 1.00 86.19 243 LEU A O 1
ATOM 1998 N N . ASP A 1 244 ? 24.763 2.392 -26.253 1.00 87.62 244 ASP A N 1
ATOM 1999 C CA . ASP A 1 244 ? 24.644 3.451 -27.251 1.00 87.62 244 ASP A CA 1
ATOM 2000 C C . ASP A 1 244 ? 23.555 4.480 -26.919 1.00 87.62 244 ASP A C 1
ATOM 2002 O O . ASP A 1 244 ? 23.590 5.585 -27.463 1.00 87.62 244 ASP A O 1
ATOM 2006 N N . MET A 1 245 ? 22.644 4.178 -25.985 1.00 87.81 245 MET A N 1
ATOM 2007 C CA . MET A 1 245 ? 21.721 5.173 -25.436 1.00 87.81 245 MET A CA 1
ATOM 2008 C C . MET A 1 245 ? 22.423 6.171 -24.514 1.00 87.81 245 MET A C 1
ATOM 2010 O O . MET A 1 245 ? 21.941 7.293 -24.359 1.00 87.81 245 MET A O 1
ATOM 2014 N N . TYR A 1 246 ? 23.549 5.814 -23.895 1.00 88.38 246 TYR A N 1
ATOM 2015 C CA . TYR A 1 246 ? 24.264 6.725 -23.008 1.00 88.38 246 TYR A CA 1
ATOM 2016 C C . TYR A 1 246 ? 25.214 7.636 -23.802 1.00 88.38 246 TYR A C 1
ATOM 2018 O O . TYR A 1 246 ? 26.035 7.158 -24.592 1.00 88.38 246 TYR A O 1
ATOM 2026 N N . PRO A 1 247 ? 25.184 8.962 -23.573 1.00 87.12 247 PRO A N 1
ATOM 2027 C CA . PRO A 1 247 ? 26.217 9.858 -24.064 1.00 87.12 247 PRO A CA 1
ATOM 2028 C C . PRO A 1 247 ? 27.608 9.371 -23.657 1.00 87.12 247 PRO A C 1
ATOM 2030 O O . PRO A 1 247 ? 27.876 9.106 -22.488 1.00 87.12 247 PRO A O 1
ATOM 2033 N N . ARG A 1 248 ? 28.542 9.322 -24.614 1.00 86.25 248 ARG A N 1
ATOM 2034 C CA . ARG A 1 248 ? 29.909 8.810 -24.379 1.00 86.25 248 ARG A CA 1
ATOM 2035 C C . ARG A 1 248 ? 30.653 9.502 -23.235 1.00 86.25 248 ARG A C 1
ATOM 2037 O O . ARG A 1 248 ? 31.541 8.902 -22.651 1.00 86.25 248 ARG A O 1
ATOM 2044 N N . LYS A 1 249 ? 30.311 10.758 -22.925 1.00 85.81 249 LYS A N 1
ATOM 2045 C CA . LYS A 1 249 ? 30.900 11.527 -21.814 1.00 85.81 249 LYS A CA 1
ATOM 2046 C C . LYS A 1 249 ? 30.461 11.034 -20.431 1.00 85.81 249 LYS A C 1
ATOM 2048 O O . LYS A 1 249 ? 31.055 11.451 -19.442 1.00 85.81 249 LYS A O 1
ATOM 2053 N N . TRP A 1 250 ? 29.394 10.243 -20.360 1.00 86.81 250 TRP A N 1
ATOM 2054 C CA . TRP A 1 250 ? 28.862 9.682 -19.117 1.00 86.81 250 TRP A CA 1
ATOM 2055 C C . TRP A 1 250 ? 29.366 8.269 -18.860 1.00 86.81 250 TRP A C 1
ATOM 2057 O O . TRP A 1 250 ? 29.261 7.781 -17.742 1.00 86.81 250 TRP A O 1
ATOM 2067 N N . LEU A 1 251 ? 29.894 7.615 -19.892 1.00 86.81 251 LEU A N 1
ATOM 2068 C CA . LEU A 1 251 ? 30.518 6.315 -19.752 1.00 86.81 251 LEU A CA 1
ATOM 2069 C C . LEU A 1 251 ? 31.918 6.517 -19.174 1.00 86.81 251 LEU A C 1
ATOM 2071 O O . LEU A 1 251 ? 32.741 7.223 -19.766 1.00 86.81 251 LEU A O 1
ATOM 2075 N N . ASP A 1 252 ? 32.198 5.866 -18.047 1.00 78.25 252 ASP A N 1
ATOM 2076 C CA . ASP A 1 252 ? 33.562 5.706 -17.557 1.00 78.25 252 ASP A CA 1
ATOM 2077 C C . ASP A 1 252 ? 34.311 4.840 -18.571 1.00 78.25 252 ASP A C 1
ATOM 2079 O O . ASP A 1 252 ? 34.244 3.611 -18.556 1.00 78.25 252 ASP A O 1
ATOM 2083 N N . MET A 1 253 ? 34.987 5.489 -19.522 1.00 65.31 253 MET A N 1
ATOM 2084 C CA . MET A 1 253 ? 35.829 4.808 -20.500 1.00 65.31 253 MET A CA 1
ATOM 2085 C C . MET A 1 253 ? 37.098 4.306 -19.808 1.00 65.31 253 MET A C 1
ATOM 2087 O O . MET A 1 253 ? 38.191 4.821 -20.037 1.00 65.31 253 MET A O 1
ATOM 2091 N N . VAL A 1 254 ? 36.965 3.281 -18.966 1.00 60.69 254 VAL A N 1
ATOM 2092 C CA . VAL A 1 254 ? 38.090 2.394 -18.684 1.00 60.69 254 VAL A CA 1
ATOM 2093 C C . VAL A 1 254 ? 38.461 1.767 -20.031 1.00 60.69 254 VAL A C 1
ATOM 2095 O O . VAL A 1 254 ? 37.577 1.236 -20.713 1.00 60.69 254 VAL A O 1
ATOM 2098 N N . PRO A 1 255 ? 39.721 1.858 -20.491 1.00 58.06 255 PRO A N 1
ATOM 2099 C CA . PRO A 1 255 ? 40.125 1.213 -21.730 1.00 58.06 255 PRO A CA 1
ATOM 2100 C C . PRO A 1 255 ? 39.706 -0.260 -21.693 1.00 58.06 255 PRO A C 1
ATOM 2102 O O . PRO A 1 255 ? 40.009 -0.967 -20.734 1.00 58.06 255 PRO A O 1
ATOM 2105 N N . LEU A 1 256 ? 39.016 -0.737 -22.736 1.00 55.47 256 LEU A N 1
ATOM 2106 C CA . LEU A 1 256 ? 38.517 -2.120 -22.837 1.00 55.47 256 LEU A CA 1
ATOM 2107 C C . LEU A 1 256 ? 39.595 -3.180 -22.527 1.00 55.47 256 LEU A C 1
ATOM 2109 O O . LEU A 1 256 ? 39.262 -4.266 -22.055 1.00 55.47 256 LEU A O 1
ATOM 2113 N N . SER A 1 257 ? 40.877 -2.844 -22.717 1.00 53.97 257 SER A N 1
ATOM 2114 C CA . SER A 1 257 ? 42.028 -3.674 -22.346 1.00 53.97 257 SER A CA 1
ATOM 2115 C C . SER A 1 257 ? 42.135 -4.003 -20.851 1.00 53.97 257 SER A C 1
ATOM 2117 O O . SER A 1 257 ? 42.732 -5.020 -20.518 1.00 53.97 257 SER A O 1
ATOM 2119 N N . GLU A 1 258 ? 41.570 -3.191 -19.955 1.00 53.25 258 GLU A N 1
ATOM 2120 C CA . GLU A 1 258 ? 41.604 -3.418 -18.500 1.00 53.25 258 GLU A CA 1
ATOM 2121 C C . GLU A 1 258 ? 40.321 -4.099 -17.987 1.00 53.25 258 GLU A C 1
ATOM 2123 O O . GLU A 1 258 ? 40.387 -4.942 -17.090 1.00 53.25 258 GLU A O 1
ATOM 2128 N N . SER A 1 259 ? 39.165 -3.842 -18.612 1.00 52.22 259 SER A N 1
ATOM 2129 C CA . SER A 1 259 ? 37.863 -4.395 -18.185 1.00 52.22 259 SER A CA 1
ATOM 2130 C C . SER A 1 259 ? 37.735 -5.921 -18.334 1.00 52.22 259 SER A C 1
ATOM 2132 O O . SER A 1 259 ? 37.137 -6.574 -17.481 1.00 52.22 259 SER A O 1
ATOM 2134 N N . LEU A 1 260 ? 38.373 -6.519 -19.351 1.00 48.22 260 LEU A N 1
ATOM 2135 C CA . LEU A 1 260 ? 38.383 -7.979 -19.541 1.00 48.22 260 LEU A CA 1
ATOM 2136 C C . LEU A 1 260 ? 39.244 -8.715 -18.499 1.00 48.22 260 LEU A C 1
ATOM 2138 O O . LEU A 1 260 ? 39.071 -9.914 -18.306 1.00 48.22 260 LEU A O 1
ATOM 2142 N N . SER A 1 261 ? 40.150 -8.012 -17.809 1.00 51.06 261 SER A N 1
ATOM 2143 C CA . SER A 1 261 ? 40.956 -8.594 -16.726 1.00 51.06 261 SER A CA 1
ATOM 2144 C C . SER A 1 261 ? 4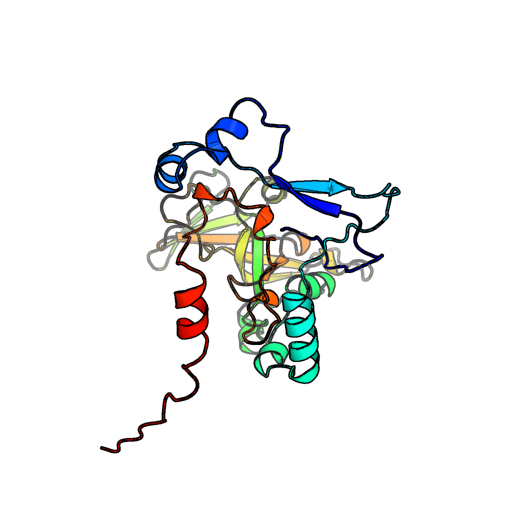0.239 -8.579 -15.370 1.00 51.06 261 SER A C 1
ATOM 2146 O O . SER A 1 261 ? 40.527 -9.417 -14.519 1.00 51.06 261 SER A O 1
ATOM 2148 N N . ALA A 1 262 ? 39.279 -7.665 -15.187 1.00 48.34 262 ALA A N 1
ATOM 2149 C CA . ALA A 1 262 ? 38.567 -7.470 -13.925 1.00 48.34 262 ALA A CA 1
ATOM 2150 C C . ALA A 1 262 ? 37.376 -8.428 -13.739 1.00 48.34 262 ALA A C 1
ATOM 2152 O O . ALA A 1 262 ? 37.061 -8.785 -12.609 1.00 48.34 262 ALA A O 1
ATOM 2153 N N . TYR A 1 263 ? 36.751 -8.893 -14.827 1.00 50.53 263 TYR A N 1
ATOM 2154 C CA . TYR A 1 263 ? 35.593 -9.803 -14.770 1.00 50.53 263 TYR A CA 1
ATOM 2155 C C . TYR A 1 263 ? 35.937 -11.293 -14.951 1.00 50.53 263 TYR A C 1
ATOM 2157 O O . TYR A 1 263 ? 35.043 -12.133 -14.944 1.00 50.53 263 TYR A O 1
ATOM 2165 N N . GLY A 1 264 ? 37.219 -11.644 -15.109 1.00 46.59 264 GLY A N 1
ATOM 2166 C CA . GLY A 1 264 ? 37.655 -13.012 -15.421 1.00 46.59 264 GLY A CA 1
ATOM 2167 C C . GLY A 1 264 ? 38.268 -13.826 -14.274 1.00 46.59 264 GLY A C 1
ATOM 2168 O O . GLY A 1 264 ? 38.715 -14.933 -14.543 1.00 46.59 264 GLY A O 1
ATOM 2169 N N . ASN A 1 265 ? 38.354 -13.310 -13.040 1.00 45.09 265 ASN A N 1
ATOM 2170 C CA . ASN A 1 265 ? 39.176 -13.922 -11.978 1.00 45.09 265 ASN A CA 1
ATOM 2171 C C . ASN A 1 265 ? 38.613 -13.768 -10.541 1.00 45.09 265 ASN A C 1
ATOM 2173 O O . ASN A 1 265 ? 39.371 -13.485 -9.617 1.00 45.09 265 ASN A O 1
ATOM 2177 N N . ASP A 1 266 ? 37.313 -13.969 -10.305 1.00 45.84 266 ASP A N 1
ATOM 2178 C CA . ASP A 1 266 ? 36.812 -14.176 -8.926 1.00 45.84 266 ASP A CA 1
ATOM 2179 C C . ASP A 1 266 ? 35.889 -15.403 -8.869 1.00 45.84 266 ASP A C 1
ATOM 2181 O O . ASP A 1 266 ? 34.685 -15.292 -8.676 1.00 45.84 266 ASP A O 1
ATOM 2185 N N . ASP A 1 267 ? 36.477 -16.587 -9.084 1.00 46.00 267 ASP A N 1
ATOM 2186 C CA . ASP A 1 267 ? 35.848 -17.888 -8.785 1.00 46.00 267 ASP A CA 1
ATOM 2187 C C . ASP A 1 267 ? 36.682 -18.702 -7.771 1.00 46.00 267 ASP A C 1
ATOM 2189 O O . ASP A 1 267 ? 36.648 -19.929 -7.707 1.00 46.00 267 ASP A O 1
ATOM 2193 N N . THR A 1 268 ? 37.480 -18.014 -6.945 1.00 46.97 268 THR A N 1
ATOM 2194 C CA . THR A 1 268 ? 38.224 -18.643 -5.843 1.00 46.97 268 THR A CA 1
ATOM 2195 C C . THR A 1 268 ? 38.209 -17.773 -4.590 1.00 46.97 268 THR A C 1
ATOM 2197 O O . THR A 1 268 ? 39.250 -17.290 -4.144 1.00 46.97 268 THR A O 1
ATOM 2200 N N . ARG A 1 269 ? 37.045 -17.618 -3.952 1.00 42.53 269 ARG A N 1
ATOM 2201 C CA . ARG A 1 269 ? 37.021 -17.381 -2.501 1.00 42.53 269 ARG A CA 1
ATOM 2202 C C . ARG A 1 269 ? 36.787 -18.699 -1.797 1.00 42.53 269 ARG A C 1
ATOM 2204 O O . ARG A 1 269 ? 35.667 -19.172 -1.642 1.00 42.53 269 ARG A O 1
ATOM 2211 N N . GLY A 1 270 ? 37.917 -19.293 -1.425 1.00 37.53 270 GLY A N 1
ATOM 2212 C CA . GLY A 1 270 ? 37.987 -20.451 -0.560 1.00 37.53 270 GLY A CA 1
ATOM 2213 C C . GLY A 1 270 ? 37.254 -20.199 0.751 1.00 37.53 270 GLY A C 1
ATOM 2214 O O . GLY A 1 270 ? 37.418 -19.168 1.403 1.00 37.53 270 GLY A O 1
ATOM 2215 N N . ILE A 1 271 ? 36.460 -21.193 1.120 1.00 41.38 271 ILE A N 1
ATOM 2216 C CA . ILE A 1 271 ? 35.961 -21.412 2.467 1.00 41.38 271 ILE A CA 1
ATOM 2217 C C . ILE A 1 271 ? 37.191 -21.637 3.353 1.00 41.38 271 ILE A C 1
ATOM 2219 O O . ILE A 1 271 ? 37.770 -22.722 3.351 1.00 41.38 271 ILE A O 1
ATOM 2223 N N . HIS A 1 272 ? 37.615 -20.608 4.084 1.00 37.50 272 HIS A N 1
ATOM 2224 C CA . HIS A 1 272 ? 38.443 -20.799 5.267 1.00 37.50 272 HIS A CA 1
ATOM 2225 C C . HIS A 1 272 ? 37.502 -21.065 6.438 1.00 37.50 272 HIS A C 1
ATOM 2227 O O . HIS A 1 272 ? 36.863 -20.155 6.963 1.00 37.50 272 HIS A O 1
ATOM 2233 N N . GLY A 1 273 ? 37.389 -22.342 6.797 1.00 42.28 273 GLY A N 1
ATOM 2234 C CA . GLY A 1 273 ? 37.060 -22.704 8.163 1.00 42.28 273 GLY A CA 1
ATOM 2235 C C . GLY A 1 273 ? 38.257 -22.378 9.044 1.00 42.28 273 GLY A C 1
ATOM 2236 O O . GLY A 1 273 ? 39.387 -22.651 8.649 1.00 42.28 273 GLY A O 1
ATOM 2237 N N . ASP A 1 274 ? 37.984 -21.810 10.209 1.00 46.69 274 ASP A N 1
ATOM 2238 C CA . ASP A 1 274 ? 38.818 -22.002 11.383 1.00 46.69 274 ASP A CA 1
ATOM 2239 C C . ASP A 1 274 ? 37.897 -22.140 12.594 1.00 46.69 274 ASP A C 1
ATOM 2241 O O . ASP A 1 274 ? 37.042 -21.297 12.878 1.00 46.69 274 ASP A O 1
ATOM 2245 N N . GLU A 1 275 ? 38.065 -23.286 13.244 1.00 43.12 275 GLU A N 1
ATOM 2246 C CA . GLU A 1 275 ? 37.672 -23.567 14.612 1.00 43.12 275 GLU A CA 1
ATOM 2247 C C . GLU A 1 275 ? 38.417 -22.615 15.559 1.00 43.12 275 GLU A C 1
ATOM 2249 O O . GLU A 1 275 ? 39.627 -22.431 15.416 1.00 43.12 275 GLU A O 1
ATOM 2254 N N . LEU A 1 276 ? 37.698 -22.048 16.532 1.00 45.09 276 LEU A N 1
ATOM 2255 C CA . LEU A 1 276 ? 37.995 -22.078 17.975 1.00 45.09 276 LEU A CA 1
ATOM 2256 C C . LEU A 1 276 ? 36.865 -21.392 18.757 1.00 45.09 276 LEU A C 1
ATOM 2258 O O . LEU A 1 276 ? 36.499 -20.249 18.404 1.00 45.09 276 LEU A O 1
#

Radius of gyration: 27.1 Å; chains: 1; bounding box: 74×47×68 Å

Foldseek 3Di:
DPPAAADDDPLAFKEKAKDCVLPDCPVVLLVDFPVVCVPDPDDDIDIDIDTPDDADVPRGHHYHLDVVLVVLVVVLVVPDDCDPVNVLADDLVVVQVVLPLDDDAPVRCVVPNDRPQKFKWFQAFADPPPPQWDWDQDPQAIETEHEDDPCSVVDPGDIWGKGFHDKDFDPDDDPVCSQQGIWTKIKTAHAPPDDPPPPRHADPRYIYIYTRHTSVRMGMDGHPLRPPCNPPSDDDDHRDDDPVSRNPSHDPCPPPVVVVVVPPDPPDPDPDDDDD

InterPro domains:
  IPR001214 SET domain [PS50280] (1-66)
  IPR046341 SET domain superfamily [G3DSA:2.170.270.10] (1-70)
  IPR046341 SET domain superfamily [SSF82199] (29-73)